Protein AF-A0A0H3J1G5-F1 (afdb_monomer_lite)

Foldseek 3Di:
DKFKFWFQAAWDADPVVRDTAQKGWTDDDVDDIAIEGNVQEPDDRVQRHGGFMWMFDWDADPVPRDIHTHNIYGLLPDDPLVLLLVQLPDPDCNRPLSRLLVCLVVDDPVSCLVRVVVLVPDDPVSVCVSLVSHDLVSCPDPSNVVSDDLVVNLVSLVPDDLVVNQVCVVVDDPLSLLLNLLVCLLVVHDLVSVVPHPDDQLQSVLSSLLSVLLVVVVCLQVSLVSSLVSLVVNLVVDDPPDPVLVSLVQQADPDPPPLDADLPPDSSNHHPQVSNCSSNVHHLVVCVVVVVVSSVSNVVSVVVSVVSSVD

Radius of gyration: 28.68 Å; chains: 1; bounding box: 71×38×83 Å

Secondary structure (DSSP, 8-state):
-EEEEEEEEE--EETTTTEE-SEEEEEETTEEEEEEEGGGBSS-GGG--TT-EEEEEEEEETTTTEEEEEEEEEGGG---HHHHHHHHTSS-HHHHGGGHHHHHHH--HHHHHHHHHHHHTS-HHHHHHHHHTS-HHHHTSHHHHTTS-HHHHHHHHTTS-HHHHHHHHTTS-HHHHHHHHHHHHHTT--THHHHTS----HHHHHHHHHHHHTT-GGGHHHHHHHHHHHHHHHHHH--TT-HHHHHHHTTSPPSTT-----TTS-GGG--HHHHHHHHHSS-HHHHHHTT-HHHHHHHHHHHHHHHHHT-

Sequence (311 aa):
MREVGIIKWFGGFNPKIHKLNDFGYILRENQPDLYVNRNHLHCKAKLLTPGTAVSFEVGVNYKNNMEQAFKVKLLKSENDILLIKKCVFSNKEEYYVPLMAKFFQIGYSSDIELVFPKVMNLNKEEQKKIIDSMDLNLKMRKDIFKFLDIEEQIDMLLQLTLNDFIDKWENLSLTTKIFLIYRLCHDKYDLTILEKTREKNLFIRALIIIAWVSNNQDKKSITYKKACEYMYKYSSELSHTDSDYEELKIIFPIGKYNFKVDINKPWYQWSILEFIQYCNCTSILEDMDRGDKAVIMLITALNSFMKRLSL

Structure (mmCIF, N/CA/C/O backbone):
data_AF-A0A0H3J1G5-F1
#
_entry.id   AF-A0A0H3J1G5-F1
#
loop_
_atom_site.group_PDB
_atom_site.id
_atom_site.type_symbol
_atom_site.label_atom_id
_atom_site.label_alt_id
_atom_site.label_comp_id
_atom_site.label_asym_id
_atom_site.label_entity_id
_atom_site.label_seq_id
_atom_site.pdbx_PDB_ins_code
_atom_site.Cartn_x
_atom_site.Cartn_y
_atom_site.Cartn_z
_atom_site.occupancy
_atom_site.B_iso_or_equiv
_atom_site.auth_seq_id
_atom_site.auth_comp_id
_atom_site.auth_asym_id
_atom_site.auth_atom_id
_atom_site.pdbx_PDB_model_num
ATOM 1 N N . MET A 1 1 ? 31.243 -3.430 -21.523 1.00 88.88 1 MET A N 1
ATOM 2 C CA . MET A 1 1 ? 30.479 -3.067 -20.308 1.00 88.88 1 MET A CA 1
ATOM 3 C C . MET A 1 1 ? 29.041 -2.799 -20.722 1.00 88.88 1 MET A C 1
ATOM 5 O O . MET A 1 1 ? 28.844 -2.340 -21.843 1.00 88.88 1 MET A O 1
ATOM 9 N N . ARG A 1 2 ? 28.054 -3.138 -19.888 1.00 95.94 2 ARG A N 1
ATOM 10 C CA . ARG A 1 2 ? 26.647 -2.844 -20.182 1.00 95.94 2 ARG A CA 1
ATOM 11 C C . ARG A 1 2 ? 26.318 -1.428 -19.703 1.00 95.94 2 ARG A C 1
ATOM 13 O O . ARG A 1 2 ? 26.711 -1.037 -18.607 1.00 95.94 2 ARG A O 1
ATOM 20 N N . GLU A 1 3 ? 25.640 -0.666 -20.542 1.00 97.25 3 GLU A N 1
ATOM 21 C CA . GLU A 1 3 ? 25.248 0.722 -20.312 1.00 97.25 3 GLU A CA 1
ATOM 22 C C . GLU A 1 3 ? 23.730 0.871 -20.412 1.00 97.25 3 GLU A C 1
ATOM 24 O O . GLU A 1 3 ? 23.029 -0.036 -20.872 1.00 97.25 3 GLU A O 1
ATOM 29 N N . VAL A 1 4 ? 23.231 2.023 -19.963 1.00 97.94 4 VAL A N 1
ATOM 30 C CA . VAL A 1 4 ? 21.828 2.418 -20.092 1.00 97.94 4 VAL A CA 1
ATOM 31 C C . VAL A 1 4 ? 21.711 3.752 -20.800 1.00 97.94 4 VAL A C 1
ATOM 33 O O . VAL A 1 4 ? 22.602 4.596 -20.723 1.00 97.94 4 VAL A O 1
ATOM 36 N N . GLY A 1 5 ? 20.592 3.934 -21.482 1.00 97.94 5 GLY A N 1
ATOM 37 C CA . GLY A 1 5 ? 20.286 5.160 -22.193 1.00 97.94 5 GLY A CA 1
ATOM 38 C C . GLY A 1 5 ? 18.818 5.219 -22.568 1.00 97.94 5 GLY A C 1
ATOM 39 O O . GLY A 1 5 ? 18.049 4.290 -22.307 1.00 97.94 5 GLY A O 1
ATOM 40 N N . ILE A 1 6 ? 18.437 6.326 -23.189 1.00 98.38 6 ILE A N 1
ATOM 41 C CA . ILE A 1 6 ? 17.060 6.596 -23.596 1.00 98.38 6 ILE A CA 1
ATOM 42 C C . ILE A 1 6 ? 16.984 6.571 -25.116 1.00 98.38 6 ILE A C 1
ATOM 44 O O . ILE A 1 6 ? 17.803 7.189 -25.789 1.00 98.38 6 ILE A O 1
ATOM 48 N N . ILE A 1 7 ? 16.002 5.883 -25.690 1.00 98.44 7 ILE A N 1
ATOM 49 C CA . ILE A 1 7 ? 15.759 5.956 -27.131 1.00 98.44 7 ILE A CA 1
ATOM 50 C C . ILE A 1 7 ? 15.434 7.408 -27.500 1.00 98.44 7 ILE A C 1
ATOM 52 O O . ILE A 1 7 ? 14.422 7.950 -27.059 1.00 98.44 7 ILE A O 1
ATOM 56 N N . LYS A 1 8 ? 16.280 8.028 -28.333 1.00 98.06 8 LYS A N 1
ATOM 57 C CA . LYS A 1 8 ? 16.012 9.342 -28.934 1.00 98.06 8 LYS A CA 1
ATOM 58 C C . LYS A 1 8 ? 14.947 9.204 -30.012 1.00 98.06 8 LYS A C 1
ATOM 60 O O . LYS A 1 8 ? 13.951 9.915 -30.019 1.00 98.06 8 LYS A O 1
ATOM 65 N N . TRP A 1 9 ? 15.180 8.261 -30.920 1.00 97.62 9 TRP A N 1
ATOM 66 C CA . TRP A 1 9 ? 14.251 7.824 -31.953 1.00 97.62 9 TRP A CA 1
ATOM 67 C C . TRP A 1 9 ? 14.712 6.473 -32.510 1.00 97.62 9 TRP A C 1
ATOM 69 O O . TRP A 1 9 ? 15.904 6.159 -32.482 1.00 97.62 9 TRP A O 1
ATOM 79 N N . PHE A 1 10 ? 13.780 5.679 -33.035 1.00 97.81 10 PHE A N 1
ATOM 80 C CA . PHE A 1 10 ? 14.087 4.433 -33.733 1.00 97.81 10 PHE A CA 1
ATOM 81 C C . PHE A 1 10 ? 13.098 4.206 -34.884 1.00 97.81 10 PHE A C 1
ATOM 83 O O . PHE A 1 10 ? 11.885 4.261 -34.693 1.00 97.81 10 PHE A O 1
ATOM 90 N N . GLY A 1 11 ? 13.607 3.940 -36.087 1.00 95.88 11 GLY A N 1
ATOM 91 C CA . GLY A 1 11 ? 12.798 3.656 -37.272 1.00 95.88 11 GLY A CA 1
ATOM 92 C C . GLY A 1 11 ? 12.179 4.879 -37.968 1.00 95.88 11 GLY A C 1
ATOM 93 O O . GLY A 1 11 ? 12.862 5.815 -38.372 1.00 95.88 11 GLY A O 1
ATOM 94 N N . GLY A 1 12 ? 10.870 4.849 -38.208 1.00 93.75 12 GLY A N 1
ATOM 95 C CA . GLY A 1 12 ? 10.193 5.869 -39.016 1.00 93.75 12 GLY A CA 1
ATOM 96 C C . GLY A 1 12 ? 10.371 5.677 -40.526 1.00 93.75 12 GLY A C 1
ATOM 97 O O . GLY A 1 12 ? 11.303 5.022 -40.999 1.00 93.75 12 GLY A O 1
ATOM 98 N N . PHE A 1 13 ? 9.418 6.206 -41.293 1.00 94.94 13 PHE A N 1
ATOM 99 C CA . PHE A 1 13 ? 9.415 6.097 -42.748 1.00 94.94 13 PHE A CA 1
ATOM 100 C C . PHE A 1 13 ? 10.359 7.123 -43.364 1.00 94.94 13 PHE A C 1
ATOM 102 O O . PHE A 1 13 ? 10.259 8.317 -43.093 1.00 94.94 13 PHE A O 1
ATOM 109 N N . ASN A 1 14 ? 11.268 6.650 -44.209 1.00 93.38 14 ASN A N 1
ATOM 110 C CA . ASN A 1 14 ? 12.165 7.498 -44.966 1.00 93.38 14 ASN A CA 1
ATOM 111 C C . ASN A 1 14 ? 11.591 7.711 -46.375 1.00 93.38 14 ASN A C 1
ATOM 113 O O . ASN A 1 14 ? 11.673 6.800 -47.208 1.00 93.38 14 ASN A O 1
ATOM 117 N N . PRO A 1 15 ? 11.038 8.903 -46.675 1.00 93.75 15 PRO A N 1
ATOM 118 C CA . PRO A 1 15 ? 10.381 9.156 -47.954 1.00 93.75 15 PRO A CA 1
ATOM 119 C C . PRO A 1 15 ? 11.352 9.093 -49.135 1.00 93.75 15 PRO A C 1
ATOM 121 O O . PRO A 1 15 ? 10.942 8.711 -50.229 1.00 93.75 15 PRO A O 1
ATOM 124 N N . LYS A 1 16 ? 12.644 9.389 -48.912 1.00 94.69 16 LYS A N 1
ATOM 125 C CA . LYS A 1 16 ? 13.668 9.407 -49.968 1.00 94.69 16 LYS A CA 1
ATOM 126 C C . LYS A 1 16 ? 13.938 8.020 -50.546 1.00 94.69 16 LYS A C 1
ATOM 128 O O . LYS A 1 16 ? 14.193 7.899 -51.736 1.00 94.69 16 LYS A O 1
ATOM 133 N N . ILE A 1 17 ? 13.891 6.986 -49.705 1.00 93.75 17 ILE A N 1
ATOM 134 C CA . ILE A 1 17 ? 14.157 5.591 -50.103 1.00 93.75 17 ILE A CA 1
ATOM 135 C C . ILE A 1 17 ? 12.904 4.710 -50.070 1.00 93.75 17 ILE A C 1
ATOM 137 O O . ILE A 1 17 ? 13.004 3.510 -50.315 1.00 93.75 17 ILE A O 1
ATOM 141 N N . HIS A 1 18 ? 11.744 5.288 -49.738 1.00 94.69 18 HIS A N 1
ATOM 142 C CA . HIS A 1 18 ? 10.456 4.598 -49.635 1.00 94.69 18 HIS A CA 1
ATOM 143 C C . HIS A 1 18 ? 10.484 3.347 -48.730 1.00 94.69 18 HIS A C 1
ATOM 145 O O . HIS A 1 18 ? 9.845 2.332 -49.006 1.00 94.69 18 HIS A O 1
ATOM 151 N N . LYS A 1 19 ? 11.242 3.404 -47.626 1.00 95.81 19 LYS A N 1
ATOM 152 C CA . LYS A 1 19 ? 11.408 2.295 -46.669 1.00 95.81 19 LYS A CA 1
ATOM 153 C C . LYS A 1 19 ? 11.393 2.798 -45.231 1.00 95.81 19 LYS A C 1
ATOM 155 O O . LYS A 1 19 ? 11.736 3.946 -44.959 1.00 95.81 19 LYS A O 1
ATOM 160 N N . LEU A 1 20 ? 11.014 1.924 -44.301 1.00 95.00 20 LEU A N 1
ATOM 161 C CA . LEU A 1 20 ? 11.220 2.170 -42.874 1.00 95.00 20 LEU A CA 1
ATOM 162 C C . LEU A 1 20 ? 12.714 2.089 -42.563 1.00 95.00 20 LEU A C 1
ATOM 164 O O . LEU A 1 20 ? 13.371 1.136 -42.986 1.00 95.00 20 LEU A O 1
ATOM 168 N N . ASN A 1 21 ? 13.233 3.053 -41.804 1.00 95.94 21 ASN A N 1
ATOM 169 C CA . ASN A 1 21 ? 14.588 2.946 -41.283 1.00 95.94 21 ASN A CA 1
ATOM 170 C C . ASN A 1 21 ? 14.674 1.728 -40.353 1.00 95.94 21 ASN A C 1
ATOM 172 O O . ASN A 1 21 ? 13.769 1.437 -39.568 1.00 95.94 21 ASN A O 1
ATOM 176 N N . ASP A 1 22 ? 15.786 1.017 -40.433 1.00 97.31 22 ASP A N 1
ATOM 177 C CA . ASP A 1 22 ? 16.132 -0.115 -39.581 1.00 97.31 22 ASP A CA 1
ATOM 178 C C . ASP A 1 22 ? 17.150 0.287 -38.505 1.00 97.31 22 ASP A C 1
ATOM 180 O O . ASP A 1 22 ? 17.855 -0.556 -37.960 1.00 97.31 22 ASP A O 1
ATOM 184 N N . PHE A 1 23 ? 17.237 1.575 -38.191 1.00 97.75 23 PHE A N 1
ATOM 185 C CA . PHE A 1 23 ? 18.175 2.109 -37.218 1.00 97.75 23 PHE A CA 1
ATOM 186 C C . PHE A 1 23 ? 17.544 3.209 -36.368 1.00 97.75 23 PHE A C 1
ATOM 188 O O . PHE A 1 23 ? 16.419 3.649 -36.614 1.00 97.75 23 PHE A O 1
ATOM 195 N N . GLY A 1 24 ? 18.280 3.637 -35.351 1.00 98.06 24 GLY A N 1
ATOM 196 C CA . GLY A 1 24 ? 17.919 4.727 -34.461 1.00 98.06 24 GLY A CA 1
ATOM 197 C C . GLY A 1 24 ? 19.121 5.222 -33.669 1.00 98.06 24 GLY A C 1
ATOM 198 O O . GLY A 1 24 ? 20.262 4.849 -33.951 1.00 98.06 24 GLY A O 1
ATOM 199 N N . TYR A 1 25 ? 18.844 6.042 -32.660 1.00 98.50 25 TYR A N 1
ATOM 200 C CA . TYR A 1 25 ? 19.858 6.608 -31.774 1.00 98.50 25 TYR A CA 1
ATOM 201 C C . TYR A 1 25 ? 19.424 6.538 -30.313 1.00 98.50 25 TYR A C 1
ATOM 203 O O . TYR A 1 25 ? 18.250 6.736 -29.983 1.00 98.50 25 TYR A O 1
ATOM 211 N N . ILE A 1 26 ? 20.394 6.280 -29.442 1.00 98.75 26 ILE A N 1
ATOM 212 C CA . ILE A 1 26 ? 20.230 6.205 -27.993 1.00 98.75 26 ILE A CA 1
ATOM 213 C C . ILE A 1 26 ? 20.945 7.403 -27.364 1.00 98.75 26 ILE A C 1
ATOM 215 O O . ILE A 1 26 ? 22.144 7.581 -27.569 1.00 98.75 26 ILE A O 1
ATOM 219 N N . LEU A 1 27 ? 20.219 8.209 -26.590 1.00 98.25 27 LEU A N 1
ATOM 220 C CA . LEU A 1 27 ? 20.781 9.255 -25.741 1.00 98.25 27 LEU A CA 1
ATOM 221 C C . LEU A 1 27 ? 21.609 8.602 -24.632 1.00 98.25 27 LEU A C 1
ATOM 223 O O . LEU A 1 27 ? 21.081 7.797 -23.855 1.00 98.25 27 LEU A O 1
ATOM 227 N N . ARG A 1 28 ? 22.889 8.970 -24.557 1.00 96.75 28 ARG A N 1
ATOM 228 C CA . ARG A 1 28 ? 23.800 8.583 -23.477 1.00 96.75 28 ARG A CA 1
ATOM 229 C C . ARG A 1 28 ? 24.016 9.755 -22.529 1.00 96.75 28 ARG A C 1
ATOM 231 O O . ARG A 1 28 ? 23.943 10.919 -22.909 1.00 96.75 28 ARG A O 1
ATOM 238 N N . GLU A 1 29 ? 24.282 9.442 -21.271 1.00 93.00 29 GLU A N 1
ATOM 239 C CA . GLU A 1 29 ? 24.578 10.459 -20.269 1.00 93.00 29 GLU A CA 1
ATOM 240 C C . GLU A 1 29 ? 26.008 10.975 -20.429 1.00 93.00 29 GLU A C 1
ATOM 242 O O . GLU A 1 29 ? 26.954 10.192 -20.383 1.00 93.00 29 GLU A O 1
ATOM 247 N N . ASN A 1 30 ? 26.156 12.293 -20.603 1.00 94.44 30 ASN A N 1
ATOM 248 C CA . ASN A 1 30 ? 27.445 12.976 -20.769 1.00 94.44 30 ASN A CA 1
ATOM 249 C C . ASN A 1 30 ? 28.303 12.427 -21.925 1.00 94.44 30 ASN A C 1
ATOM 251 O O . ASN A 1 30 ? 29.526 12.552 -21.912 1.00 94.44 30 ASN A O 1
ATOM 255 N N . GLN A 1 31 ? 27.669 11.806 -22.922 1.00 96.38 31 GLN A N 1
ATOM 256 C CA . GLN A 1 31 ? 28.324 11.224 -24.090 1.00 96.38 31 GLN A CA 1
ATOM 257 C C . GLN A 1 31 ? 27.486 11.479 -25.351 1.00 96.38 31 GLN A C 1
ATOM 259 O O . GLN A 1 31 ? 26.276 11.690 -25.244 1.00 96.38 31 GLN A O 1
ATOM 264 N N . PRO A 1 32 ? 28.092 11.430 -26.550 1.00 97.31 32 PRO A N 1
ATOM 265 C CA . PRO A 1 32 ? 27.352 11.539 -27.802 1.00 97.31 32 PRO A CA 1
ATOM 266 C C . PRO A 1 32 ? 26.308 10.430 -27.963 1.00 97.31 32 PRO A C 1
ATOM 268 O O . PRO A 1 32 ? 26.504 9.304 -27.487 1.00 97.31 32 PRO A O 1
ATOM 271 N N . ASP A 1 33 ? 25.242 10.738 -28.702 1.00 98.19 33 ASP A N 1
ATOM 272 C CA . ASP A 1 33 ? 24.222 9.769 -29.102 1.00 98.19 33 ASP A CA 1
ATOM 273 C C . ASP A 1 33 ? 24.859 8.528 -29.736 1.00 98.19 33 ASP A C 1
ATOM 275 O O . ASP A 1 33 ? 25.746 8.625 -30.587 1.00 98.19 33 ASP A O 1
ATOM 279 N N . LEU A 1 34 ? 24.372 7.352 -29.352 1.00 98.44 34 LEU A N 1
ATOM 280 C CA . LEU A 1 34 ? 24.891 6.084 -29.842 1.00 98.44 34 LEU A CA 1
ATOM 281 C C . LEU A 1 34 ? 23.979 5.509 -30.922 1.00 98.44 34 LEU A C 1
ATOM 283 O O . LEU A 1 34 ? 22.779 5.328 -30.707 1.00 98.44 34 LEU A O 1
ATOM 287 N N . TYR A 1 35 ? 24.555 5.195 -32.080 1.00 98.31 35 TYR A N 1
ATOM 288 C CA . TYR A 1 35 ? 23.840 4.548 -33.177 1.00 98.31 35 TYR A CA 1
ATOM 289 C C . TYR A 1 35 ? 23.398 3.131 -32.787 1.00 98.31 35 TYR A C 1
ATOM 291 O O . TYR A 1 35 ? 24.157 2.378 -32.177 1.00 98.31 35 TYR A O 1
ATOM 299 N N . VAL A 1 36 ? 22.185 2.737 -33.176 1.00 98.50 36 VAL A N 1
ATOM 300 C CA . VAL A 1 36 ? 21.663 1.377 -32.982 1.00 98.50 36 VAL A CA 1
ATOM 301 C C . VAL A 1 36 ? 21.023 0.861 -34.265 1.00 98.50 36 VAL A C 1
ATOM 303 O O . VAL A 1 36 ? 20.187 1.531 -34.863 1.00 98.50 36 VAL A O 1
ATOM 306 N N . ASN A 1 37 ? 21.369 -0.364 -34.664 1.00 98.12 37 ASN A N 1
ATOM 307 C CA . ASN A 1 37 ? 20.736 -1.059 -35.786 1.00 98.12 37 ASN A CA 1
ATOM 308 C C . ASN A 1 37 ? 19.728 -2.115 -35.298 1.00 98.12 37 ASN A C 1
ATOM 310 O O . ASN A 1 37 ? 19.902 -2.734 -34.246 1.00 98.12 37 ASN A O 1
ATOM 314 N N . ARG A 1 38 ? 18.688 -2.369 -36.097 1.00 97.94 38 ARG A N 1
ATOM 315 C CA . ARG A 1 38 ? 17.620 -3.344 -35.841 1.00 97.94 38 ARG A CA 1
ATOM 316 C C . ARG A 1 38 ? 18.140 -4.751 -35.566 1.00 97.94 38 ARG A C 1
ATOM 318 O O . ARG A 1 38 ? 17.569 -5.440 -34.725 1.00 97.94 38 ARG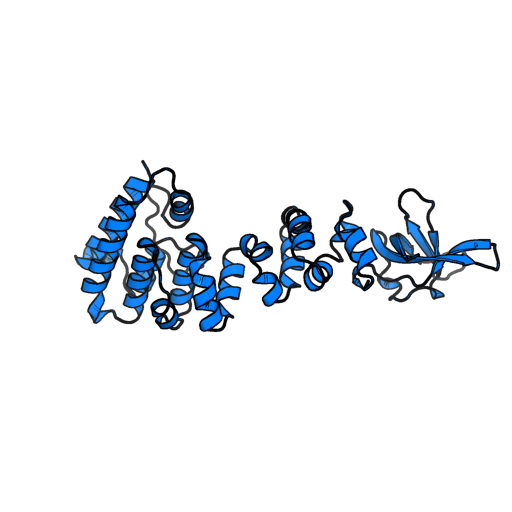 A O 1
ATOM 325 N N . ASN A 1 39 ? 19.227 -5.158 -36.217 1.00 97.75 39 ASN A N 1
ATOM 326 C CA . ASN A 1 39 ? 19.833 -6.480 -36.040 1.00 97.75 39 ASN A CA 1
ATOM 327 C C . ASN A 1 39 ? 20.469 -6.678 -34.654 1.00 97.75 39 ASN A C 1
ATOM 329 O O . ASN A 1 39 ? 20.797 -7.800 -34.282 1.00 97.75 39 ASN A O 1
ATOM 333 N N . HIS A 1 40 ? 20.636 -5.606 -33.878 1.00 98.19 40 HIS A N 1
ATOM 334 C CA . HIS A 1 40 ? 21.171 -5.658 -32.520 1.00 98.19 40 HIS A CA 1
ATOM 335 C C . HIS A 1 40 ? 20.089 -5.577 -31.436 1.00 98.19 40 HIS A C 1
ATOM 337 O O . HIS A 1 40 ? 20.416 -5.554 -30.248 1.00 98.19 40 HIS A O 1
ATOM 343 N N . LEU A 1 41 ? 18.807 -5.554 -31.818 1.00 98.31 41 LEU A N 1
ATOM 344 C CA . LEU A 1 41 ? 17.696 -5.518 -30.874 1.00 98.31 41 LEU A CA 1
ATOM 345 C C . LEU A 1 41 ? 17.358 -6.914 -30.350 1.00 98.31 41 LEU A C 1
ATOM 347 O O . LEU A 1 41 ? 17.050 -7.830 -31.103 1.00 98.31 41 LEU A O 1
ATOM 351 N N . HIS A 1 42 ? 17.318 -7.042 -29.030 1.00 98.00 42 HIS A N 1
ATOM 352 C CA . HIS A 1 42 ? 16.809 -8.205 -28.300 1.00 98.00 42 HIS A CA 1
ATOM 353 C C . HIS A 1 42 ? 15.404 -7.915 -27.738 1.00 98.00 42 HIS A C 1
ATOM 355 O O . HIS A 1 42 ? 15.006 -8.417 -26.688 1.00 98.00 42 HIS A O 1
ATOM 361 N N . CYS A 1 43 ? 14.652 -7.051 -28.417 1.00 97.31 43 CYS A N 1
ATOM 362 C CA . CYS A 1 43 ? 13.280 -6.685 -28.091 1.00 97.31 43 CYS A CA 1
ATOM 363 C C . CYS A 1 43 ? 12.514 -6.306 -29.369 1.00 97.31 43 CYS A C 1
ATOM 365 O O . CYS A 1 43 ? 13.091 -6.160 -30.448 1.00 97.31 43 CYS A O 1
ATOM 367 N N . LYS A 1 44 ? 11.188 -6.160 -29.271 1.00 97.44 44 LYS A N 1
ATOM 368 C CA . LYS A 1 44 ? 10.362 -5.769 -30.421 1.00 97.44 44 LYS A CA 1
ATOM 369 C C . LYS A 1 44 ? 10.603 -4.291 -30.747 1.00 97.44 44 LYS A C 1
ATOM 371 O O . LYS A 1 44 ? 10.292 -3.442 -29.921 1.00 97.44 44 LYS A O 1
ATOM 376 N N . ALA A 1 45 ? 11.045 -3.988 -31.970 1.00 97.06 45 ALA A N 1
ATOM 377 C CA . ALA A 1 45 ? 11.335 -2.621 -32.430 1.00 97.06 45 ALA A CA 1
ATOM 378 C C . ALA A 1 45 ? 10.188 -1.619 -32.193 1.00 97.06 45 ALA A C 1
ATOM 380 O O . ALA A 1 45 ? 10.436 -0.473 -31.849 1.00 97.06 45 ALA A O 1
ATOM 381 N N . LYS A 1 46 ? 8.926 -2.064 -32.298 1.00 96.75 46 LYS A N 1
ATOM 382 C CA . LYS A 1 46 ? 7.738 -1.227 -32.038 1.00 96.75 46 LYS A CA 1
ATOM 383 C C . LYS A 1 46 ? 7.627 -0.692 -30.602 1.00 96.75 46 LYS A C 1
ATOM 385 O O . LYS A 1 46 ? 6.803 0.171 -30.350 1.00 96.75 46 LYS A O 1
ATOM 390 N N . LEU A 1 47 ? 8.393 -1.255 -29.667 1.00 97.31 47 LEU A N 1
ATOM 391 C CA . LEU A 1 47 ? 8.438 -0.830 -28.267 1.00 97.31 47 LEU A CA 1
ATOM 392 C C . LEU A 1 47 ? 9.537 0.212 -28.014 1.00 97.31 47 LEU A C 1
ATOM 394 O O . LEU A 1 47 ? 9.644 0.694 -26.896 1.00 97.31 47 LEU A O 1
ATOM 398 N N . LEU A 1 48 ? 10.368 0.529 -29.014 1.00 97.50 48 LEU A N 1
ATOM 399 C CA . LEU A 1 48 ? 11.445 1.515 -28.918 1.00 97.50 48 LEU A CA 1
ATOM 400 C C . LEU A 1 48 ? 10.944 2.884 -29.381 1.00 97.50 48 LEU A C 1
ATOM 402 O O . LEU A 1 48 ? 11.353 3.397 -30.421 1.00 97.50 48 LEU A O 1
ATOM 406 N N . THR A 1 49 ? 10.018 3.462 -28.623 1.00 97.00 49 THR A N 1
ATOM 407 C CA . THR A 1 49 ? 9.546 4.832 -28.855 1.00 97.00 49 THR A CA 1
ATOM 408 C C . THR A 1 49 ? 10.472 5.841 -28.170 1.00 97.00 49 THR A C 1
ATOM 410 O O . THR A 1 49 ? 11.152 5.468 -27.205 1.00 97.00 49 THR A O 1
ATOM 413 N N . PRO A 1 50 ? 10.513 7.112 -28.619 1.00 98.00 50 PRO A N 1
ATOM 414 C CA . PRO A 1 50 ? 11.237 8.168 -27.914 1.00 98.00 50 PRO A CA 1
ATOM 415 C C . PRO A 1 50 ? 10.908 8.185 -26.414 1.00 98.00 50 PRO A C 1
ATOM 417 O O . PRO A 1 50 ? 9.749 8.002 -26.043 1.00 98.00 50 PRO A O 1
ATOM 420 N N . GLY A 1 51 ? 11.923 8.343 -25.563 1.00 97.25 51 GLY A N 1
ATOM 421 C CA . GLY A 1 51 ? 11.770 8.289 -24.101 1.00 97.25 51 GLY A CA 1
ATOM 422 C C . GLY A 1 51 ? 11.882 6.885 -23.491 1.00 97.25 51 GLY A C 1
ATOM 423 O O . GLY A 1 51 ? 11.994 6.749 -22.278 1.00 97.25 51 GLY A O 1
ATOM 424 N N . THR A 1 52 ? 11.919 5.820 -24.299 1.00 97.75 52 THR A N 1
ATOM 425 C CA . THR A 1 52 ? 12.039 4.450 -23.771 1.00 97.75 52 THR A CA 1
ATOM 426 C C . THR A 1 52 ? 13.440 4.185 -23.225 1.00 97.75 52 THR A C 1
ATOM 428 O O . THR A 1 52 ? 14.418 4.277 -23.967 1.00 97.75 52 THR A O 1
ATOM 431 N N . ALA A 1 53 ? 13.546 3.768 -21.964 1.00 98.12 53 ALA A N 1
ATOM 432 C CA . ALA A 1 53 ? 14.814 3.344 -21.380 1.00 98.12 53 ALA A CA 1
ATOM 433 C C . ALA A 1 53 ? 15.241 1.944 -21.851 1.00 98.12 53 ALA A C 1
ATOM 435 O O . ALA A 1 53 ? 14.453 0.988 -21.874 1.00 98.12 53 ALA A O 1
ATOM 436 N N . VAL A 1 54 ? 16.520 1.811 -22.199 1.00 98.50 54 VAL A N 1
ATOM 437 C CA . VAL A 1 54 ? 17.127 0.579 -22.714 1.00 98.50 54 VAL A CA 1
ATOM 438 C C . VAL A 1 54 ? 18.472 0.295 -22.060 1.00 98.50 54 VAL A C 1
ATOM 440 O O . VAL A 1 54 ? 19.162 1.212 -21.621 1.00 98.50 54 VAL A O 1
ATOM 443 N N . SER A 1 55 ? 18.858 -0.982 -22.043 1.00 98.44 55 SER A N 1
ATOM 444 C CA . SER A 1 55 ? 20.218 -1.418 -21.726 1.00 98.44 55 SER A CA 1
ATOM 445 C C . SER A 1 55 ? 20.904 -2.010 -22.954 1.00 98.44 55 SER A C 1
ATOM 447 O O . SER A 1 55 ? 20.270 -2.692 -23.767 1.00 98.44 55 SER A O 1
ATOM 449 N N . PHE A 1 56 ? 22.200 -1.760 -23.111 1.00 98.44 56 PHE A N 1
ATOM 450 C CA . PHE A 1 56 ? 22.969 -2.163 -24.292 1.00 98.44 56 PHE A CA 1
ATOM 451 C C . PHE A 1 56 ? 24.455 -2.341 -23.971 1.00 98.44 56 PHE A C 1
ATOM 453 O O . PHE A 1 56 ? 24.930 -1.949 -22.912 1.00 98.44 56 PHE A O 1
ATOM 460 N N . GLU A 1 57 ? 25.198 -2.960 -24.882 1.00 98.12 57 GLU A N 1
ATOM 461 C CA . GLU A 1 57 ? 26.662 -3.012 -24.857 1.00 98.12 57 GLU A CA 1
ATOM 462 C C . GLU A 1 57 ? 27.210 -2.036 -25.904 1.00 98.12 57 GLU A C 1
ATOM 464 O O . GLU A 1 57 ? 26.702 -1.992 -27.023 1.00 98.12 57 GLU A O 1
ATOM 469 N N . VAL A 1 58 ? 28.239 -1.260 -25.562 1.00 97.94 58 VAL A N 1
ATOM 470 C CA . VAL A 1 58 ? 28.954 -0.421 -26.538 1.00 97.94 58 VAL A CA 1
ATOM 471 C C . VAL A 1 58 ? 30.023 -1.261 -27.226 1.00 97.94 58 VAL A C 1
ATOM 473 O O . VAL A 1 58 ? 30.766 -1.992 -26.569 1.00 97.94 58 VAL A O 1
ATOM 476 N N . GLY A 1 59 ? 30.110 -1.154 -28.548 1.00 97.56 59 GLY A N 1
ATOM 477 C CA . GLY A 1 59 ? 31.195 -1.741 -29.325 1.00 97.56 59 GLY A CA 1
ATOM 478 C C . GLY A 1 59 ? 31.464 -0.945 -30.596 1.00 97.56 59 GLY A C 1
ATOM 479 O O . GLY A 1 59 ? 30.755 0.011 -30.900 1.00 97.56 59 GLY A O 1
ATOM 480 N N . VAL A 1 60 ? 32.462 -1.370 -31.365 1.00 97.38 60 VAL A N 1
ATOM 481 C CA . VAL A 1 60 ? 32.860 -0.710 -32.614 1.00 97.38 60 VAL A CA 1
ATOM 482 C C . VAL A 1 60 ? 32.436 -1.561 -33.806 1.00 97.38 60 VAL A C 1
ATOM 484 O O . VAL A 1 60 ? 32.643 -2.774 -33.832 1.00 97.38 60 VAL A O 1
ATOM 487 N N . ASN A 1 61 ? 31.829 -0.936 -34.808 1.00 95.50 61 ASN A N 1
ATOM 488 C CA . ASN A 1 61 ? 31.546 -1.586 -36.077 1.00 95.50 61 ASN A CA 1
ATOM 489 C C . ASN A 1 61 ? 32.824 -1.652 -36.920 1.00 95.50 61 ASN A C 1
ATOM 491 O O . ASN A 1 61 ? 33.325 -0.634 -37.391 1.00 95.50 61 ASN A O 1
ATOM 495 N N . TYR A 1 62 ? 33.322 -2.863 -37.167 1.00 95.12 62 TYR A N 1
ATOM 496 C CA . TYR A 1 62 ? 34.567 -3.087 -37.907 1.00 95.12 62 TYR A CA 1
ATOM 497 C C . TYR A 1 62 ? 34.577 -2.529 -39.340 1.00 95.12 62 TYR A C 1
ATOM 499 O O . TYR A 1 62 ? 35.649 -2.355 -39.907 1.00 95.12 62 TYR A O 1
ATOM 507 N N . LYS A 1 63 ? 33.415 -2.246 -39.946 1.00 95.31 63 LYS A N 1
ATOM 508 C CA . LYS A 1 63 ? 33.343 -1.751 -41.333 1.00 95.31 63 LYS A CA 1
ATOM 509 C C . LYS A 1 63 ? 33.645 -0.262 -41.465 1.00 95.31 63 LYS A C 1
ATOM 511 O O . LYS A 1 63 ? 34.193 0.153 -42.476 1.00 95.31 63 LYS A O 1
ATOM 516 N N . ASN A 1 64 ? 33.232 0.541 -40.490 1.00 95.31 64 ASN A N 1
ATOM 517 C CA . ASN A 1 64 ? 33.357 2.001 -40.532 1.00 95.31 64 ASN A CA 1
ATOM 518 C C . ASN A 1 64 ? 34.081 2.573 -39.307 1.00 95.31 64 ASN A C 1
ATOM 520 O O . ASN A 1 64 ? 34.212 3.786 -39.199 1.00 95.31 64 ASN A O 1
ATOM 524 N N . ASN A 1 65 ? 34.539 1.707 -38.401 1.00 96.50 65 ASN A N 1
ATOM 525 C CA . ASN A 1 65 ? 35.214 2.056 -37.157 1.00 96.50 65 ASN A CA 1
ATOM 526 C C . ASN A 1 65 ? 34.403 3.010 -36.255 1.00 96.50 65 ASN A C 1
ATOM 528 O O . ASN A 1 65 ? 34.975 3.786 -35.494 1.00 96.50 65 ASN A O 1
ATOM 532 N N . MET A 1 66 ? 33.069 2.963 -36.345 1.00 96.75 66 MET A N 1
ATOM 533 C CA . MET A 1 66 ? 32.164 3.799 -35.547 1.00 96.75 66 MET A CA 1
ATOM 534 C C . MET A 1 66 ? 31.616 3.028 -34.345 1.00 96.75 66 MET A C 1
ATOM 536 O O . MET A 1 66 ? 31.283 1.844 -34.460 1.00 96.75 66 MET A O 1
ATOM 540 N N . GLU A 1 67 ? 31.462 3.707 -33.207 1.00 97.94 67 GLU A N 1
ATOM 541 C CA . GLU A 1 67 ? 30.759 3.155 -32.044 1.00 97.94 67 GLU A CA 1
ATOM 542 C C . GLU A 1 67 ? 29.276 2.903 -32.352 1.00 97.94 67 GLU A C 1
ATOM 544 O O . GLU A 1 67 ? 28.599 3.724 -32.976 1.00 97.94 67 GLU A O 1
ATOM 549 N N . GLN A 1 68 ? 28.748 1.777 -31.873 1.00 98.25 68 GLN A N 1
ATOM 550 C CA . GLN A 1 68 ? 27.325 1.457 -31.934 1.00 98.25 68 GLN A CA 1
ATOM 551 C C . GLN A 1 68 ? 26.869 0.603 -30.746 1.00 98.25 68 GLN A C 1
ATOM 553 O O . GLN A 1 68 ? 27.669 -0.029 -30.052 1.00 98.25 68 GLN A O 1
ATOM 558 N N . ALA A 1 69 ? 25.557 0.570 -30.534 1.00 98.44 69 ALA A N 1
ATOM 559 C CA . ALA A 1 69 ? 24.910 -0.233 -29.511 1.00 98.44 69 ALA A CA 1
ATOM 560 C C . ALA A 1 69 ? 24.664 -1.671 -29.991 1.00 98.44 69 ALA A C 1
ATOM 562 O O . ALA A 1 69 ? 24.086 -1.909 -31.056 1.00 98.44 69 ALA A O 1
ATOM 563 N N . PHE A 1 70 ? 25.027 -2.632 -29.146 1.00 98.25 70 PHE A N 1
ATOM 564 C CA . PHE A 1 70 ? 24.805 -4.061 -29.323 1.00 98.25 70 PHE A CA 1
ATOM 565 C C . PHE A 1 70 ? 23.880 -4.619 -28.234 1.00 98.25 70 PHE A C 1
ATOM 567 O O . PHE A 1 70 ? 23.798 -4.084 -27.127 1.00 98.25 70 PHE A O 1
ATOM 574 N N . LYS A 1 71 ? 23.198 -5.733 -28.538 1.00 97.88 71 LYS A N 1
ATOM 575 C CA . LYS A 1 71 ? 22.337 -6.488 -27.602 1.00 97.88 71 LYS A CA 1
ATOM 576 C C . LYS A 1 71 ? 21.353 -5.605 -26.817 1.00 97.88 71 LYS A C 1
ATOM 578 O O . LYS A 1 71 ? 21.210 -5.741 -25.593 1.00 97.88 71 LYS A O 1
ATOM 583 N N . VAL A 1 72 ? 20.687 -4.701 -27.533 1.00 98.44 72 VAL A N 1
ATOM 584 C CA . VAL A 1 72 ? 19.799 -3.682 -26.967 1.00 98.44 72 VAL A CA 1
ATOM 585 C C . VAL A 1 72 ? 18.517 -4.329 -26.455 1.00 98.44 72 VAL A C 1
ATOM 587 O O . VAL A 1 72 ? 17.793 -4.984 -27.208 1.00 98.44 72 VAL A O 1
ATOM 590 N N . LYS A 1 73 ? 18.218 -4.141 -25.171 1.00 98.12 73 LYS A N 1
ATOM 591 C CA . LYS A 1 73 ? 17.022 -4.658 -24.494 1.00 98.12 73 LYS A CA 1
ATOM 592 C C . LYS A 1 73 ? 16.245 -3.513 -23.861 1.00 98.12 73 LYS A C 1
ATOM 594 O O . LYS A 1 73 ? 16.822 -2.486 -23.520 1.00 98.12 73 LYS A O 1
ATOM 599 N N . LEU A 1 74 ? 14.945 -3.709 -23.650 1.00 98.19 74 LEU A N 1
ATOM 600 C CA . LEU A 1 74 ? 14.168 -2.800 -22.806 1.00 98.19 74 LEU A CA 1
ATOM 601 C C . LEU A 1 74 ? 14.714 -2.859 -21.382 1.00 98.19 74 LEU A C 1
ATOM 603 O O . LEU A 1 74 ? 14.931 -3.961 -20.872 1.00 98.19 74 LEU A O 1
ATOM 607 N N . LEU A 1 75 ? 14.880 -1.709 -20.729 1.00 97.62 75 LEU A N 1
ATOM 608 C CA . LEU A 1 75 ? 15.482 -1.667 -19.398 1.00 97.62 75 LEU A CA 1
ATOM 609 C C . LEU A 1 75 ? 14.702 -2.527 -18.394 1.00 97.62 75 LEU A C 1
ATOM 611 O O . LEU A 1 75 ? 15.304 -3.317 -17.682 1.00 97.62 75 LEU A O 1
ATOM 615 N N . LYS A 1 76 ? 13.362 -2.514 -18.449 1.00 95.31 76 LYS A N 1
ATOM 616 C CA . LYS A 1 76 ? 12.487 -3.379 -17.626 1.00 95.31 76 LYS A CA 1
ATOM 617 C C . LYS A 1 76 ? 12.759 -4.889 -17.728 1.00 95.31 76 LYS A C 1
ATOM 619 O O . LYS A 1 76 ? 12.287 -5.661 -16.903 1.00 95.31 76 LYS A O 1
ATOM 624 N N . SER A 1 77 ? 13.464 -5.329 -18.772 1.00 95.62 77 SER A N 1
ATOM 625 C CA . SER A 1 77 ? 13.841 -6.734 -18.987 1.00 95.62 77 SER A CA 1
ATOM 626 C C . SER A 1 77 ? 15.279 -7.056 -18.561 1.00 95.62 77 SER A C 1
ATOM 628 O O . SER A 1 77 ? 15.748 -8.168 -18.797 1.00 95.62 77 SER A O 1
ATOM 630 N N . GLU A 1 78 ? 15.987 -6.104 -17.951 1.00 96.50 78 GLU A N 1
ATOM 631 C CA . GLU A 1 78 ? 17.354 -6.290 -17.470 1.00 96.50 78 GLU A CA 1
ATOM 632 C C . GLU A 1 78 ? 17.416 -7.282 -16.304 1.00 96.50 78 GLU A C 1
ATOM 634 O O . GLU A 1 78 ? 16.529 -7.293 -15.456 1.00 96.50 78 GLU A O 1
ATOM 639 N N . ASN A 1 79 ? 18.458 -8.114 -16.267 1.00 94.56 79 ASN A N 1
ATOM 640 C CA . ASN A 1 79 ? 18.723 -9.097 -15.211 1.00 94.56 79 ASN A CA 1
ATOM 641 C C . ASN A 1 79 ? 20.083 -8.886 -14.523 1.00 94.56 79 ASN A C 1
ATOM 643 O O . ASN A 1 79 ? 20.346 -9.535 -13.516 1.00 94.56 79 ASN A O 1
ATOM 647 N N . ASP A 1 80 ? 20.955 -8.029 -15.059 1.00 94.81 80 ASP A N 1
ATOM 648 C CA . ASP A 1 80 ? 22.236 -7.710 -14.427 1.00 94.81 80 ASP A CA 1
ATOM 649 C C . ASP A 1 80 ? 22.009 -6.946 -13.111 1.00 94.81 80 ASP A C 1
ATOM 651 O O . ASP A 1 80 ? 21.623 -5.777 -13.114 1.00 94.81 80 ASP A O 1
ATOM 655 N N . ILE A 1 81 ? 22.258 -7.620 -11.984 1.00 92.81 81 ILE A N 1
ATOM 656 C CA . ILE A 1 81 ? 22.033 -7.103 -10.626 1.00 92.81 81 ILE A CA 1
ATOM 657 C C . ILE A 1 81 ? 22.800 -5.795 -10.390 1.00 92.81 81 ILE A C 1
ATOM 659 O O . ILE A 1 81 ? 22.261 -4.865 -9.787 1.00 92.81 81 ILE A O 1
ATOM 663 N N . LEU A 1 82 ? 24.039 -5.690 -10.883 1.00 94.25 82 LEU A N 1
ATOM 664 C CA . LEU A 1 82 ? 24.863 -4.495 -10.691 1.00 94.25 82 LEU A CA 1
ATOM 665 C C . LEU A 1 82 ? 24.305 -3.316 -11.488 1.00 94.25 82 LEU A C 1
ATOM 667 O O . LEU A 1 82 ? 24.258 -2.194 -10.978 1.00 94.25 82 LEU A O 1
ATOM 671 N N . LEU A 1 83 ? 23.841 -3.571 -12.714 1.00 95.31 83 LEU A N 1
ATOM 672 C CA . LEU A 1 83 ? 23.206 -2.544 -13.535 1.00 95.31 83 LEU A CA 1
ATOM 673 C C . LEU A 1 83 ? 21.866 -2.105 -12.940 1.00 95.31 83 LEU A C 1
ATOM 675 O O . LEU A 1 83 ? 21.613 -0.906 -12.858 1.00 95.31 83 LEU A O 1
ATOM 679 N N . ILE A 1 84 ? 21.048 -3.052 -12.466 1.00 95.56 84 ILE A N 1
ATOM 680 C CA . ILE A 1 84 ? 19.776 -2.759 -11.794 1.00 95.56 84 ILE A CA 1
ATOM 681 C C . ILE A 1 84 ? 20.021 -1.864 -10.583 1.00 95.56 84 ILE A C 1
ATOM 683 O O . ILE A 1 84 ? 19.400 -0.808 -10.474 1.00 95.56 84 ILE A O 1
ATOM 687 N N . LYS A 1 85 ? 20.969 -2.242 -9.715 1.00 94.81 85 LYS A N 1
ATOM 688 C CA . LYS A 1 85 ? 21.349 -1.437 -8.553 1.00 94.81 85 LYS A CA 1
ATOM 689 C C . LYS A 1 85 ? 21.771 -0.034 -8.993 1.00 94.81 85 LYS A C 1
ATOM 691 O O . LYS A 1 85 ? 21.194 0.948 -8.539 1.00 94.81 85 LYS A O 1
ATOM 696 N N . LYS A 1 86 ? 22.698 0.084 -9.949 1.00 95.31 86 LYS A N 1
ATOM 697 C CA . LYS A 1 86 ? 23.138 1.385 -10.480 1.00 95.31 86 LYS A CA 1
ATOM 698 C C . LYS A 1 86 ? 21.968 2.249 -10.973 1.00 95.31 86 LYS A C 1
ATOM 700 O O . LYS A 1 86 ? 21.932 3.442 -10.682 1.00 95.31 86 LYS A O 1
ATOM 705 N N . CYS A 1 87 ? 21.020 1.667 -11.704 1.00 95.88 87 CYS A N 1
ATOM 706 C CA . CYS A 1 87 ? 19.858 2.381 -12.227 1.00 95.88 87 CYS A CA 1
ATOM 707 C C . CYS A 1 87 ? 18.903 2.831 -11.125 1.00 95.88 87 CYS A C 1
ATOM 709 O O . CYS A 1 87 ? 18.478 3.980 -11.140 1.00 95.88 87 CYS A O 1
ATOM 711 N N . VAL A 1 88 ? 18.608 1.972 -10.151 1.00 94.75 88 VAL A N 1
ATOM 712 C CA . VAL A 1 88 ? 17.691 2.294 -9.051 1.00 94.75 88 VAL A CA 1
ATOM 713 C C . VAL A 1 88 ? 18.235 3.403 -8.141 1.00 94.75 88 VAL A C 1
ATOM 715 O O . VAL A 1 88 ? 17.498 4.270 -7.661 1.00 94.75 88 VAL A O 1
ATOM 718 N N . PHE A 1 89 ? 19.555 3.455 -7.969 1.00 94.31 89 PHE A N 1
ATOM 719 C CA . PHE A 1 89 ? 20.211 4.544 -7.249 1.00 94.31 89 PHE A CA 1
ATOM 720 C C . PHE A 1 89 ? 20.344 5.841 -8.069 1.00 94.31 89 PHE A C 1
ATOM 722 O O . PHE A 1 89 ? 20.636 6.881 -7.482 1.00 94.31 89 PHE A O 1
ATOM 729 N N . SER A 1 90 ? 20.038 5.837 -9.371 1.00 94.31 90 SER A N 1
ATOM 730 C CA . SER A 1 90 ? 19.995 7.051 -10.199 1.00 94.31 90 SER A CA 1
ATOM 731 C C . SER A 1 90 ? 18.895 8.026 -9.754 1.00 94.31 90 SER A C 1
ATOM 733 O O . SER A 1 90 ? 17.908 7.638 -9.129 1.00 94.31 90 SER A O 1
ATOM 735 N N . ASN A 1 91 ? 19.050 9.301 -10.112 1.00 92.00 91 ASN A N 1
ATOM 736 C CA . ASN A 1 91 ? 18.020 10.331 -9.936 1.00 92.00 91 ASN A CA 1
ATOM 737 C C . ASN A 1 91 ? 17.073 10.435 -11.144 1.00 92.00 91 ASN A C 1
ATOM 739 O O . ASN A 1 91 ? 16.152 11.243 -11.120 1.00 92.00 91 ASN A O 1
ATOM 743 N N . LYS A 1 92 ? 17.299 9.643 -12.200 1.00 92.31 92 LYS A N 1
ATOM 744 C CA . LYS A 1 92 ? 16.468 9.631 -13.410 1.00 92.31 92 LYS A CA 1
ATOM 745 C C . LYS A 1 92 ? 15.355 8.605 -13.288 1.00 92.31 92 LYS A C 1
ATOM 747 O O . LYS A 1 92 ? 15.621 7.405 -13.200 1.00 92.31 92 LYS A O 1
ATOM 752 N N . GLU A 1 93 ? 14.125 9.090 -13.301 1.00 91.69 93 GLU A N 1
ATOM 753 C CA . GLU A 1 93 ? 12.913 8.285 -13.164 1.00 91.69 93 GLU A CA 1
ATOM 754 C C . GLU A 1 93 ? 12.812 7.196 -14.231 1.00 91.69 93 GLU A C 1
ATOM 756 O O . GLU A 1 93 ? 12.534 6.034 -13.922 1.00 91.69 93 GLU A O 1
ATOM 761 N N . GLU A 1 94 ? 13.187 7.529 -15.465 1.00 93.69 94 GLU A N 1
ATOM 762 C CA . GLU A 1 94 ? 13.185 6.617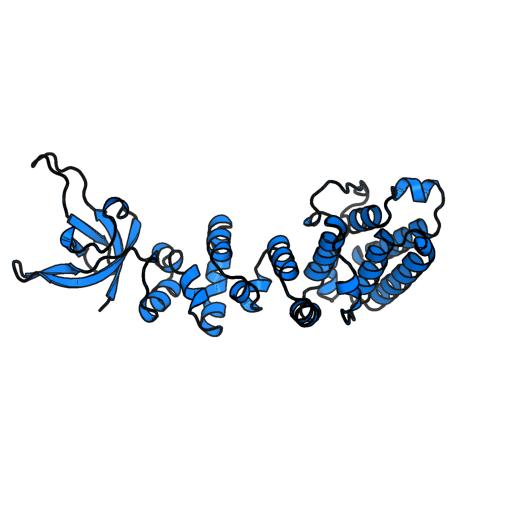 -16.604 1.00 93.69 94 GLU A CA 1
ATOM 763 C C . GLU A 1 94 ? 14.096 5.403 -16.381 1.00 93.69 94 GLU A C 1
ATOM 765 O O . GLU A 1 94 ? 13.912 4.361 -17.013 1.00 93.69 94 GLU A O 1
ATOM 770 N N . TYR A 1 95 ? 15.088 5.519 -15.492 1.00 94.75 95 TYR A N 1
ATOM 771 C CA . TYR A 1 95 ? 16.011 4.435 -15.173 1.00 94.75 95 TYR A CA 1
ATOM 772 C C . TYR A 1 95 ? 15.519 3.567 -14.021 1.00 94.75 95 TYR A C 1
ATOM 774 O O . TYR A 1 95 ? 15.620 2.343 -14.111 1.00 94.75 95 TYR A O 1
ATOM 782 N N . TYR A 1 96 ? 15.011 4.160 -12.941 1.00 93.50 96 TYR A N 1
ATOM 783 C CA . TYR A 1 96 ? 14.683 3.383 -11.747 1.00 93.50 96 TYR A CA 1
ATOM 784 C C . TYR A 1 96 ? 13.260 2.818 -11.757 1.00 93.50 96 TYR A C 1
ATOM 786 O O . TYR A 1 96 ? 13.073 1.678 -11.331 1.00 93.50 96 TYR A O 1
ATOM 794 N N . VAL A 1 97 ? 12.263 3.548 -12.273 1.00 91.44 97 VAL A N 1
ATOM 795 C CA . VAL A 1 97 ? 10.854 3.107 -12.233 1.00 91.44 97 VAL A CA 1
ATOM 796 C C . VAL A 1 97 ? 10.654 1.756 -12.927 1.00 91.44 97 VAL A C 1
ATOM 798 O O . VAL A 1 97 ? 10.064 0.863 -12.314 1.00 91.44 97 VAL A O 1
ATOM 801 N N . PRO A 1 98 ? 11.204 1.507 -14.136 1.00 93.00 98 PRO A N 1
ATOM 802 C CA . PRO A 1 98 ? 11.014 0.227 -14.822 1.00 93.00 98 PRO A CA 1
ATOM 803 C C . PRO A 1 98 ? 11.673 -0.971 -14.124 1.00 93.00 98 PRO A C 1
ATOM 805 O O . PRO A 1 98 ? 11.445 -2.111 -14.529 1.00 93.00 98 PRO A O 1
ATOM 808 N N . LEU A 1 99 ? 12.530 -0.718 -13.133 1.00 94.75 99 LEU A N 1
ATOM 809 C CA . LEU A 1 99 ? 13.345 -1.717 -12.451 1.00 94.75 99 LEU A CA 1
ATOM 810 C C . LEU A 1 99 ? 12.976 -1.908 -10.981 1.00 94.75 99 LEU A C 1
ATOM 812 O O . LEU A 1 99 ? 13.419 -2.887 -10.387 1.00 94.75 99 LEU A O 1
ATOM 816 N N . MET A 1 100 ? 12.173 -1.017 -10.399 1.00 91.88 100 MET A N 1
ATOM 817 C CA . MET A 1 100 ? 11.953 -0.961 -8.955 1.00 91.88 100 MET A CA 1
ATOM 818 C C . MET A 1 100 ? 11.363 -2.258 -8.390 1.00 91.88 100 MET A C 1
ATOM 820 O O . MET A 1 100 ? 11.901 -2.834 -7.449 1.00 91.88 100 MET A O 1
ATOM 824 N N . ALA A 1 101 ? 10.314 -2.763 -9.040 1.00 87.00 101 ALA A N 1
ATOM 825 C CA . ALA A 1 101 ? 9.685 -4.049 -8.749 1.00 87.00 101 ALA A CA 1
ATOM 826 C C . ALA A 1 101 ? 10.709 -5.183 -8.615 1.00 87.00 101 ALA A C 1
ATOM 828 O O . ALA A 1 101 ? 10.779 -5.909 -7.626 1.00 87.00 101 ALA A O 1
ATOM 829 N N . LYS A 1 102 ? 11.555 -5.288 -9.639 1.00 90.12 102 LYS A N 1
ATOM 830 C CA . LYS A 1 102 ? 12.570 -6.321 -9.753 1.00 90.12 102 LYS A CA 1
ATOM 831 C C . LYS A 1 102 ? 13.674 -6.144 -8.727 1.00 90.12 102 LYS A C 1
ATOM 833 O O . LYS A 1 102 ? 14.152 -7.121 -8.165 1.00 90.12 102 LYS A O 1
ATOM 838 N N . PHE A 1 103 ? 14.078 -4.903 -8.490 1.00 92.69 103 PHE A N 1
ATOM 839 C CA . PHE A 1 103 ? 15.058 -4.576 -7.473 1.00 92.69 103 PHE A CA 1
ATOM 840 C C . PHE A 1 103 ? 14.583 -4.999 -6.088 1.00 92.69 103 PHE A C 1
ATOM 842 O O . PHE A 1 103 ? 15.361 -5.601 -5.361 1.00 92.69 103 PHE A O 1
ATOM 849 N N . PHE A 1 104 ? 13.315 -4.781 -5.739 1.00 88.94 104 PHE A N 1
ATOM 850 C CA . PHE A 1 104 ? 12.796 -5.225 -4.448 1.00 88.94 104 PHE A CA 1
ATOM 851 C C . PHE A 1 104 ? 12.770 -6.750 -4.294 1.00 88.94 104 PHE A C 1
ATOM 853 O O . PHE A 1 104 ? 13.000 -7.248 -3.196 1.00 88.94 104 PHE A O 1
ATOM 860 N N . GLN A 1 105 ? 12.579 -7.497 -5.383 1.00 86.19 105 GLN A N 1
ATOM 861 C CA . GLN A 1 105 ? 12.637 -8.964 -5.361 1.00 86.19 105 GLN A CA 1
ATOM 862 C C . GLN A 1 105 ? 14.052 -9.511 -5.108 1.00 86.19 105 GLN A C 1
ATOM 864 O O . GLN A 1 105 ? 14.196 -10.577 -4.516 1.00 86.19 105 GLN A O 1
ATOM 869 N N . ILE A 1 106 ? 15.098 -8.813 -5.568 1.00 87.69 106 ILE A N 1
ATOM 870 C CA . ILE A 1 106 ? 16.491 -9.307 -5.526 1.00 87.69 106 ILE A CA 1
ATOM 871 C C . ILE A 1 106 ? 17.395 -8.548 -4.545 1.00 87.69 106 ILE A C 1
ATOM 873 O O . ILE A 1 106 ? 18.529 -8.959 -4.306 1.00 87.69 106 ILE A O 1
ATOM 877 N N . GLY A 1 107 ? 16.941 -7.401 -4.046 1.00 82.75 107 GLY A N 1
ATOM 878 C CA . GLY A 1 107 ? 17.732 -6.460 -3.263 1.00 82.75 107 GLY A CA 1
ATOM 879 C C . GLY A 1 107 ? 17.852 -6.858 -1.795 1.00 82.75 107 GLY A C 1
ATOM 880 O O . GLY A 1 107 ? 16.931 -7.414 -1.195 1.00 82.75 107 GLY A O 1
ATOM 881 N N . TYR A 1 108 ? 18.991 -6.519 -1.193 1.00 83.50 108 TYR A N 1
ATOM 882 C CA . TYR A 1 108 ? 19.198 -6.656 0.248 1.00 83.50 108 TYR A CA 1
ATOM 883 C C . TYR A 1 108 ? 18.349 -5.646 1.025 1.00 83.50 108 TYR A C 1
ATOM 885 O O . TYR A 1 108 ? 18.055 -4.562 0.525 1.00 83.50 108 TYR A O 1
ATOM 893 N N . SER A 1 109 ? 17.999 -5.955 2.278 1.00 79.25 109 SER A N 1
ATOM 894 C CA . SER A 1 109 ? 17.136 -5.072 3.073 1.00 79.25 109 SER A CA 1
ATOM 895 C C . SER A 1 109 ? 17.685 -3.661 3.262 1.00 79.25 109 SER A C 1
ATOM 897 O O . SER A 1 109 ? 16.939 -2.703 3.104 1.00 79.25 109 SER A O 1
ATOM 899 N N . SER A 1 110 ? 18.994 -3.519 3.478 1.00 83.69 110 SER A N 1
ATOM 900 C CA . SER A 1 110 ? 19.649 -2.210 3.586 1.00 83.69 110 SER A CA 1
ATOM 901 C C . SER A 1 110 ? 19.523 -1.370 2.312 1.00 83.69 110 SER A C 1
ATOM 903 O O . SER A 1 110 ? 19.313 -0.164 2.378 1.00 83.69 110 SER A O 1
ATOM 905 N N . ASP A 1 111 ? 19.626 -1.999 1.140 1.00 87.00 111 ASP A N 1
ATOM 906 C CA . ASP A 1 111 ? 19.475 -1.312 -0.141 1.00 87.00 111 ASP A CA 1
ATOM 907 C C . ASP A 1 111 ? 18.016 -0.873 -0.362 1.00 87.00 111 ASP A C 1
ATOM 909 O O . ASP A 1 111 ? 17.758 0.197 -0.911 1.00 87.00 111 ASP A O 1
ATOM 913 N N . ILE A 1 112 ? 17.059 -1.685 0.090 1.00 85.75 112 ILE A N 1
ATOM 914 C CA . ILE A 1 112 ? 15.625 -1.407 -0.022 1.00 85.75 112 ILE A CA 1
ATOM 915 C C . ILE A 1 112 ? 15.240 -0.229 0.861 1.00 85.75 112 ILE A C 1
ATOM 917 O O . ILE A 1 112 ? 14.601 0.690 0.363 1.00 85.75 112 ILE A O 1
ATOM 921 N N . GLU A 1 113 ? 15.696 -0.189 2.111 1.00 82.56 113 GLU A N 1
ATOM 922 C CA . GLU A 1 113 ? 15.450 0.937 3.020 1.00 82.56 113 GLU A CA 1
ATOM 923 C C . GLU A 1 113 ? 15.950 2.278 2.458 1.00 82.56 113 GLU A C 1
ATOM 925 O O . GLU A 1 113 ? 15.301 3.306 2.652 1.00 82.56 113 GLU A O 1
ATOM 930 N N . LEU A 1 114 ? 17.064 2.277 1.716 1.00 85.81 114 LEU A N 1
ATOM 931 C CA . LEU A 1 114 ? 17.603 3.478 1.065 1.00 85.81 114 LEU A CA 1
ATOM 932 C C . LEU A 1 114 ? 16.788 3.922 -0.155 1.00 85.81 114 LEU A C 1
ATOM 934 O O . LEU A 1 114 ? 16.728 5.110 -0.472 1.00 85.81 114 LEU A O 1
ATOM 938 N N . VAL A 1 115 ? 16.190 2.972 -0.869 1.00 88.44 115 VAL A N 1
ATOM 939 C CA . VAL A 1 115 ? 15.480 3.221 -2.130 1.00 88.44 115 VAL A CA 1
ATOM 940 C C . VAL A 1 115 ? 13.998 3.482 -1.907 1.00 88.44 115 VAL A C 1
ATOM 942 O O . VAL A 1 115 ? 13.399 4.258 -2.649 1.00 88.44 115 VAL A O 1
ATOM 945 N N . PHE A 1 116 ? 13.398 2.877 -0.886 1.00 84.81 116 PHE A N 1
ATOM 946 C CA . PHE A 1 116 ? 11.966 2.957 -0.632 1.00 84.81 116 PHE A CA 1
ATOM 947 C C . PHE A 1 116 ? 11.437 4.398 -0.515 1.00 84.81 116 PHE A C 1
ATOM 949 O O . PHE A 1 116 ? 10.401 4.690 -1.115 1.00 84.81 116 PHE A O 1
ATOM 956 N N . PRO A 1 117 ? 12.150 5.352 0.124 1.00 85.69 117 PRO A N 1
ATOM 957 C CA . PRO A 1 117 ? 11.743 6.756 0.120 1.00 85.69 117 PRO A CA 1
ATOM 958 C C . PRO A 1 117 ? 11.572 7.351 -1.286 1.00 85.69 117 PRO A C 1
ATOM 960 O O . PRO A 1 117 ? 10.713 8.206 -1.476 1.00 85.69 117 PRO A O 1
ATOM 963 N N . LYS A 1 118 ? 12.332 6.888 -2.294 1.00 88.81 118 LYS A N 1
ATOM 964 C CA . LYS A 1 118 ? 12.131 7.316 -3.689 1.00 88.81 118 LYS A CA 1
ATOM 965 C C . LYS A 1 118 ? 10.781 6.859 -4.226 1.00 88.81 118 LYS A C 1
ATOM 967 O O . LYS A 1 118 ? 10.127 7.636 -4.905 1.00 88.81 118 LYS A O 1
ATOM 972 N N . VAL A 1 119 ? 10.357 5.637 -3.898 1.00 86.56 119 VAL A N 1
ATOM 973 C CA . VAL A 1 119 ? 9.033 5.127 -4.285 1.00 86.56 119 VAL A CA 1
ATOM 974 C C . VAL A 1 119 ? 7.941 5.967 -3.644 1.00 86.56 119 VAL A C 1
ATOM 976 O O . VAL A 1 119 ? 7.038 6.401 -4.343 1.00 86.56 119 VAL A O 1
ATOM 979 N N . MET A 1 120 ? 8.074 6.300 -2.360 1.00 84.38 120 MET A N 1
ATOM 980 C CA . MET A 1 120 ? 7.089 7.130 -1.652 1.00 84.38 120 MET A CA 1
ATOM 981 C C . MET A 1 120 ? 6.976 8.566 -2.171 1.00 84.38 120 MET A C 1
ATOM 983 O O . MET A 1 120 ? 5.979 9.231 -1.902 1.00 84.38 120 MET A O 1
ATOM 987 N N . ASN A 1 121 ? 7.967 9.033 -2.931 1.00 87.69 121 ASN A N 1
ATOM 988 C CA . ASN A 1 121 ? 7.942 10.340 -3.583 1.00 87.69 121 ASN A CA 1
ATOM 989 C C . ASN A 1 121 ? 7.360 10.304 -5.008 1.00 87.69 121 ASN A C 1
ATOM 991 O O . ASN A 1 121 ? 7.190 11.365 -5.607 1.00 87.69 121 ASN A O 1
ATOM 995 N N . LEU A 1 122 ? 7.060 9.122 -5.561 1.00 86.88 122 LEU A N 1
ATOM 996 C CA . LEU A 1 122 ? 6.387 8.988 -6.859 1.00 86.88 122 LEU A CA 1
ATOM 997 C C . LEU A 1 122 ? 4.915 9.399 -6.768 1.00 86.88 122 LEU A C 1
ATOM 999 O O . LEU A 1 122 ? 4.371 9.573 -5.678 1.00 86.88 122 LEU A O 1
ATOM 1003 N N . ASN A 1 123 ? 4.230 9.523 -7.905 1.00 89.50 123 ASN A N 1
ATOM 1004 C CA . ASN A 1 123 ? 2.781 9.716 -7.868 1.00 89.50 123 ASN A CA 1
ATOM 1005 C C . ASN A 1 123 ? 2.058 8.429 -7.412 1.00 89.50 123 ASN A C 1
ATOM 1007 O O . ASN A 1 123 ? 2.588 7.322 -7.524 1.00 89.50 123 ASN A O 1
ATOM 1011 N N . LYS A 1 124 ? 0.822 8.560 -6.907 1.00 84.81 124 LYS A N 1
ATOM 1012 C CA . LYS A 1 124 ? 0.050 7.424 -6.362 1.00 84.81 124 LYS A CA 1
ATOM 1013 C C . LYS A 1 124 ? -0.132 6.270 -7.357 1.00 84.81 124 LYS A C 1
ATOM 1015 O O . LYS A 1 124 ? -0.181 5.117 -6.945 1.00 84.81 124 LYS A O 1
ATOM 1020 N N . GLU A 1 125 ? -0.240 6.561 -8.653 1.00 87.31 125 GLU A N 1
ATOM 1021 C CA . GLU A 1 125 ? -0.429 5.530 -9.680 1.00 87.31 125 GLU A CA 1
ATOM 1022 C C . GLU A 1 125 ? 0.846 4.698 -9.887 1.00 87.31 125 GLU A C 1
ATOM 1024 O O . GLU A 1 125 ? 0.785 3.474 -9.997 1.00 87.31 125 GLU A O 1
ATOM 1029 N N . GLU A 1 126 ? 2.012 5.340 -9.910 1.00 87.12 126 GLU A N 1
ATOM 1030 C CA . GLU A 1 126 ? 3.315 4.675 -9.999 1.00 87.12 126 GLU A CA 1
ATOM 1031 C C . GLU A 1 126 ? 3.661 3.899 -8.738 1.00 87.12 126 GLU A C 1
ATOM 1033 O O . GLU A 1 126 ? 4.111 2.756 -8.838 1.00 87.12 126 GLU A O 1
ATOM 1038 N N . GLN A 1 127 ? 3.406 4.492 -7.568 1.00 87.06 127 GLN A N 1
ATOM 1039 C CA . GLN A 1 127 ? 3.525 3.805 -6.283 1.00 87.06 127 GLN A CA 1
ATOM 1040 C C . GLN A 1 127 ? 2.737 2.501 -6.313 1.00 87.06 127 GLN A C 1
ATOM 1042 O O . GLN A 1 127 ? 3.312 1.432 -6.113 1.00 87.06 127 GLN A O 1
ATOM 1047 N N . LYS A 1 128 ? 1.451 2.586 -6.675 1.00 86.00 128 LYS A N 1
ATOM 1048 C CA . LYS A 1 128 ? 0.567 1.430 -6.776 1.00 86.00 128 LYS A CA 1
ATOM 1049 C C . LYS A 1 128 ? 1.090 0.384 -7.759 1.00 86.00 128 LYS A C 1
ATOM 1051 O O . LYS A 1 128 ? 1.186 -0.781 -7.402 1.00 86.00 128 LYS A O 1
ATOM 1056 N N . LYS A 1 129 ? 1.522 0.776 -8.966 1.00 87.31 129 LYS A N 1
ATOM 1057 C CA . LYS A 1 129 ? 2.108 -0.161 -9.951 1.00 87.31 129 LYS A CA 1
ATOM 1058 C C . LYS A 1 129 ? 3.322 -0.913 -9.399 1.00 87.31 129 LYS A C 1
ATOM 1060 O O . LYS A 1 129 ? 3.486 -2.100 -9.679 1.00 87.31 129 LYS A O 1
ATOM 1065 N N . ILE A 1 130 ? 4.188 -0.225 -8.656 1.00 88.38 130 ILE A N 1
ATOM 1066 C CA . ILE A 1 130 ? 5.378 -0.830 -8.052 1.00 88.38 130 ILE A CA 1
ATOM 1067 C C . ILE A 1 130 ? 4.971 -1.761 -6.909 1.00 88.38 130 ILE A C 1
ATOM 1069 O O . ILE A 1 130 ? 5.430 -2.901 -6.880 1.00 88.38 130 ILE A O 1
ATOM 1073 N N . ILE A 1 131 ? 4.088 -1.323 -6.013 1.00 87.00 131 ILE A N 1
ATOM 1074 C CA . ILE A 1 131 ? 3.583 -2.133 -4.900 1.00 87.00 131 ILE A CA 1
ATOM 1075 C C . ILE A 1 131 ? 2.876 -3.387 -5.429 1.00 87.00 131 ILE A C 1
ATOM 1077 O O . ILE A 1 131 ? 3.228 -4.490 -5.028 1.00 87.00 131 ILE A O 1
ATOM 1081 N N . ASP A 1 132 ? 1.965 -3.265 -6.394 1.00 87.62 132 ASP A N 1
ATOM 1082 C CA . ASP A 1 132 ? 1.206 -4.382 -6.981 1.00 87.62 132 ASP A CA 1
ATOM 1083 C C . ASP A 1 132 ? 2.084 -5.451 -7.641 1.00 87.62 132 ASP A C 1
ATOM 1085 O O . ASP A 1 132 ? 1.686 -6.608 -7.753 1.00 87.62 132 ASP A O 1
ATOM 1089 N N . SER A 1 133 ? 3.295 -5.086 -8.060 1.00 85.81 133 SER A N 1
ATOM 1090 C CA . SER A 1 133 ? 4.257 -6.022 -8.648 1.00 85.81 133 SER A CA 1
ATOM 1091 C C . SER A 1 133 ? 5.086 -6.813 -7.624 1.00 85.81 133 SER A C 1
ATOM 1093 O O . SER A 1 133 ? 5.820 -7.732 -8.002 1.00 85.81 133 SER A O 1
ATOM 1095 N N . MET A 1 134 ? 4.998 -6.455 -6.340 1.00 88.19 134 MET A N 1
ATOM 1096 C CA . MET A 1 134 ? 5.661 -7.160 -5.245 1.00 88.19 134 MET A CA 1
ATOM 1097 C C . MET A 1 134 ? 4.857 -8.393 -4.829 1.00 88.19 134 MET A C 1
ATOM 1099 O O . MET A 1 134 ? 3.628 -8.349 -4.760 1.00 88.19 134 MET A O 1
ATOM 1103 N N . ASP A 1 135 ? 5.550 -9.482 -4.492 1.00 87.94 135 ASP A N 1
ATOM 1104 C CA . ASP A 1 135 ? 4.904 -10.631 -3.858 1.00 87.94 135 ASP A CA 1
ATOM 1105 C C . ASP A 1 135 ? 4.531 -10.344 -2.389 1.00 87.94 135 ASP A C 1
ATOM 1107 O O . ASP A 1 135 ? 4.965 -9.356 -1.787 1.00 87.94 135 ASP A O 1
ATOM 1111 N N . LEU A 1 136 ? 3.705 -11.220 -1.808 1.00 87.69 136 LEU A N 1
ATOM 1112 C CA . LEU A 1 136 ? 3.212 -11.069 -0.438 1.00 87.69 136 LEU A CA 1
ATOM 1113 C C . LEU A 1 136 ? 4.354 -11.022 0.590 1.00 87.69 136 LEU A C 1
ATOM 1115 O O . LEU A 1 136 ? 4.320 -10.199 1.501 1.00 87.69 136 LEU A O 1
ATOM 1119 N N . ASN A 1 137 ? 5.381 -11.863 0.434 1.00 86.94 137 ASN A N 1
ATOM 1120 C CA . ASN A 1 137 ? 6.495 -11.942 1.382 1.00 86.94 137 ASN A CA 1
ATOM 1121 C C . ASN A 1 137 ? 7.273 -10.628 1.431 1.00 86.94 137 ASN A C 1
ATOM 1123 O O . ASN A 1 137 ? 7.624 -10.145 2.508 1.00 86.94 137 ASN A O 1
ATOM 1127 N N . LEU A 1 138 ? 7.516 -10.041 0.261 1.00 86.69 138 LEU A N 1
ATOM 1128 C CA . LEU A 1 138 ? 8.183 -8.762 0.109 1.00 86.69 138 LEU A CA 1
ATOM 1129 C C . LEU A 1 138 ? 7.352 -7.642 0.740 1.00 86.69 138 LEU A C 1
ATOM 1131 O O . LEU A 1 138 ? 7.862 -6.911 1.588 1.00 86.69 138 LEU A O 1
ATOM 1135 N N . LYS A 1 139 ? 6.060 -7.561 0.409 1.00 90.44 139 LYS A N 1
ATOM 1136 C CA . LYS A 1 139 ? 5.157 -6.562 0.990 1.00 90.44 139 LYS A CA 1
ATOM 1137 C C . LYS A 1 139 ? 5.029 -6.690 2.524 1.00 90.44 139 LYS A C 1
ATOM 1139 O O . LYS A 1 139 ? 4.858 -5.686 3.209 1.00 90.44 139 LYS A O 1
ATOM 1144 N N . MET A 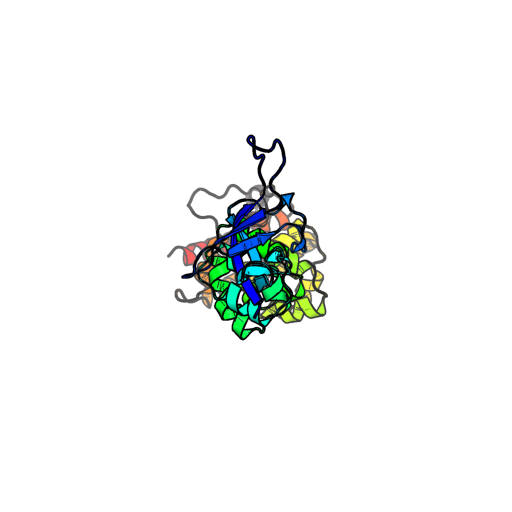1 140 ? 5.155 -7.903 3.079 1.00 89.69 140 MET A N 1
ATOM 1145 C CA . MET A 1 140 ? 5.060 -8.186 4.525 1.00 89.69 140 MET A CA 1
ATOM 1146 C C . MET A 1 140 ? 6.308 -7.778 5.319 1.00 89.69 140 MET A C 1
ATOM 1148 O O . MET A 1 140 ? 6.335 -7.889 6.555 1.00 89.69 140 MET A O 1
ATOM 1152 N N . ARG A 1 141 ? 7.373 -7.331 4.651 1.00 86.62 141 ARG A N 1
ATOM 1153 C CA . ARG A 1 141 ? 8.556 -6.836 5.351 1.00 86.62 141 ARG A CA 1
ATOM 1154 C C . ARG A 1 141 ? 8.256 -5.510 6.029 1.00 86.62 141 ARG A C 1
ATOM 1156 O O . ARG A 1 141 ? 7.605 -4.641 5.462 1.00 86.62 141 ARG A O 1
ATOM 1163 N N . LYS A 1 142 ? 8.788 -5.328 7.237 1.00 85.81 142 LYS A N 1
ATOM 1164 C CA . LYS A 1 142 ? 8.519 -4.158 8.088 1.00 85.81 142 LYS A CA 1
ATOM 1165 C C . LYS A 1 142 ? 8.851 -2.822 7.408 1.00 85.81 142 LYS A C 1
ATOM 1167 O O . LYS A 1 142 ? 8.165 -1.830 7.636 1.00 85.81 142 LYS A O 1
ATOM 1172 N N . ASP A 1 143 ? 9.905 -2.797 6.600 1.00 80.94 143 ASP A N 1
ATOM 1173 C CA . ASP A 1 143 ? 10.370 -1.622 5.864 1.00 80.94 143 ASP A CA 1
ATOM 1174 C C . ASP A 1 143 ? 9.468 -1.241 4.686 1.00 80.94 143 ASP A C 1
ATOM 1176 O O . ASP A 1 143 ? 9.509 -0.086 4.283 1.00 80.94 143 ASP A O 1
ATOM 1180 N N . ILE A 1 144 ? 8.634 -2.161 4.196 1.00 85.31 144 ILE A N 1
ATOM 1181 C CA . ILE A 1 144 ? 7.669 -1.942 3.109 1.00 85.31 144 ILE A CA 1
ATOM 1182 C C . ILE A 1 144 ? 6.256 -1.770 3.672 1.00 85.31 144 ILE A C 1
ATOM 1184 O O . ILE A 1 144 ? 5.582 -0.792 3.366 1.00 85.31 144 ILE A O 1
ATOM 1188 N N . PHE A 1 145 ? 5.841 -2.674 4.562 1.00 90.31 145 PHE A N 1
ATOM 1189 C CA . PHE A 1 145 ? 4.496 -2.749 5.134 1.00 90.31 145 PHE A CA 1
ATOM 1190 C C . PHE A 1 145 ? 4.011 -1.418 5.719 1.00 90.31 145 PHE A C 1
ATOM 1192 O O . PHE A 1 145 ? 2.872 -1.024 5.501 1.00 90.31 145 PHE A O 1
ATOM 1199 N N . LYS A 1 146 ? 4.894 -0.684 6.411 1.00 86.31 146 LYS A N 1
ATOM 1200 C CA . LYS A 1 146 ? 4.574 0.609 7.045 1.00 86.31 146 LYS A CA 1
ATOM 1201 C C . LYS A 1 146 ? 4.168 1.719 6.066 1.00 86.31 146 LYS A C 1
ATOM 1203 O O . LYS A 1 146 ? 3.700 2.764 6.502 1.00 86.31 146 LYS A O 1
ATOM 1208 N N . PHE A 1 147 ? 4.433 1.529 4.779 1.00 83.81 147 PHE A N 1
ATOM 1209 C CA . PHE A 1 147 ? 4.152 2.504 3.735 1.00 83.81 147 PHE A CA 1
ATOM 1210 C C . PHE A 1 147 ? 2.952 2.135 2.864 1.00 83.81 147 PHE A C 1
ATOM 1212 O O . PHE A 1 147 ? 2.501 2.974 2.087 1.00 83.81 147 PHE A O 1
ATOM 1219 N N . LEU A 1 148 ? 2.462 0.901 2.984 1.00 89.62 148 LEU A N 1
ATOM 1220 C CA . LEU A 1 148 ? 1.230 0.471 2.337 1.00 89.62 148 LEU A CA 1
ATOM 1221 C C . LEU A 1 148 ? 0.054 1.235 2.935 1.00 89.62 148 LEU A C 1
ATOM 1223 O O . LEU A 1 148 ? 0.080 1.587 4.123 1.00 89.62 148 LEU A O 1
ATOM 1227 N N . ASP A 1 149 ? -0.975 1.477 2.132 1.00 90.56 149 ASP A N 1
ATOM 1228 C CA . ASP A 1 149 ? -2.195 2.058 2.677 1.00 90.56 149 ASP A CA 1
ATOM 1229 C C . ASP A 1 149 ? -2.915 1.067 3.609 1.00 90.56 149 ASP A C 1
ATOM 1231 O O . ASP A 1 149 ? -2.578 -0.115 3.707 1.00 90.56 149 ASP A O 1
ATOM 1235 N N . ILE A 1 150 ? -3.882 1.570 4.375 1.00 94.19 150 ILE A N 1
ATOM 1236 C CA . ILE A 1 150 ? -4.548 0.769 5.405 1.00 94.19 150 ILE A CA 1
ATOM 1237 C C . ILE A 1 150 ? -5.321 -0.420 4.818 1.00 94.19 150 ILE A C 1
ATOM 1239 O O . ILE A 1 150 ? -5.412 -1.463 5.465 1.00 94.19 150 ILE A O 1
ATOM 1243 N N . GLU A 1 151 ? -5.859 -0.279 3.603 1.00 94.88 151 GLU A N 1
ATOM 1244 C CA . GLU A 1 151 ? -6.600 -1.340 2.921 1.00 94.88 151 GLU A CA 1
ATOM 1245 C C . GLU A 1 151 ? -5.632 -2.445 2.488 1.00 94.88 151 GLU A C 1
ATOM 1247 O O . GLU A 1 151 ? -5.827 -3.607 2.841 1.00 94.88 151 GLU A O 1
ATOM 1252 N N . GLU A 1 152 ? -4.524 -2.071 1.843 1.00 92.62 152 GLU A N 1
ATOM 1253 C CA . GLU A 1 152 ? -3.454 -2.982 1.432 1.00 92.62 152 GLU A CA 1
ATOM 1254 C C . GLU A 1 152 ? -2.845 -3.733 2.624 1.00 92.62 152 GLU A C 1
ATOM 1256 O O . GLU A 1 152 ? -2.647 -4.949 2.558 1.00 92.62 152 GLU A O 1
ATOM 1261 N N . GLN A 1 153 ? -2.575 -3.035 3.735 1.00 95.56 153 GLN A N 1
ATOM 1262 C CA . GLN A 1 153 ? -2.066 -3.660 4.959 1.00 95.56 153 GLN A CA 1
ATOM 1263 C C . GLN A 1 153 ? -3.018 -4.740 5.479 1.00 95.56 153 GLN A C 1
ATOM 1265 O O . GLN A 1 153 ? -2.579 -5.819 5.878 1.00 95.56 153 GLN A O 1
ATOM 1270 N N . ILE A 1 154 ? -4.320 -4.464 5.485 1.00 96.88 154 ILE A N 1
ATOM 1271 C CA . ILE A 1 154 ? -5.326 -5.381 6.021 1.00 96.88 154 ILE A CA 1
ATOM 1272 C C . ILE A 1 154 ? -5.542 -6.571 5.094 1.00 96.88 154 ILE A C 1
ATOM 1274 O O . ILE A 1 154 ? -5.531 -7.707 5.569 1.00 96.88 154 ILE A O 1
ATOM 1278 N N . ASP A 1 155 ? -5.657 -6.340 3.788 1.00 95.25 155 ASP A N 1
ATOM 1279 C CA . ASP A 1 155 ? -5.801 -7.407 2.794 1.00 95.25 155 ASP A CA 1
ATOM 1280 C C . ASP A 1 155 ? -4.633 -8.396 2.851 1.00 95.25 155 ASP A C 1
ATOM 1282 O O . ASP A 1 155 ? -4.805 -9.600 2.657 1.00 95.25 155 ASP A O 1
ATOM 1286 N N . MET A 1 156 ? -3.442 -7.899 3.168 1.00 94.75 156 MET A N 1
ATOM 1287 C CA . MET A 1 156 ? -2.265 -8.719 3.400 1.00 94.75 156 MET A CA 1
ATOM 1288 C C . MET A 1 156 ? -2.322 -9.528 4.692 1.00 94.75 156 MET A C 1
ATOM 1290 O O . MET A 1 156 ? -2.009 -10.718 4.679 1.00 94.75 156 MET A O 1
ATOM 1294 N N . LEU A 1 157 ? -2.723 -8.907 5.803 1.00 96.44 157 LEU A N 1
ATOM 1295 C CA . LEU A 1 157 ? -2.841 -9.594 7.092 1.00 96.44 157 LEU A CA 1
ATOM 1296 C C . LEU A 1 157 ? -3.870 -10.729 7.040 1.00 96.44 157 LEU A C 1
ATOM 1298 O O . LEU A 1 157 ? -3.662 -11.763 7.670 1.00 96.44 157 LEU A O 1
ATOM 1302 N N . LEU A 1 158 ? -4.937 -10.571 6.255 1.00 95.62 158 LEU A N 1
ATOM 1303 C CA . LEU A 1 158 ? -5.966 -11.597 6.059 1.00 95.62 158 LEU A CA 1
ATOM 1304 C C . LEU A 1 158 ? -5.500 -12.793 5.209 1.00 95.62 158 LEU A C 1
ATOM 1306 O O . LEU A 1 158 ? -6.141 -13.841 5.239 1.00 95.62 158 LEU A O 1
ATOM 1310 N N . GLN A 1 159 ? -4.388 -12.670 4.478 1.00 94.94 159 GLN A N 1
ATOM 1311 C CA . GLN A 1 159 ? -3.795 -13.771 3.703 1.00 94.94 159 GLN A CA 1
ATOM 1312 C C . GLN A 1 159 ? -2.825 -14.635 4.521 1.00 94.94 159 GLN A C 1
ATOM 1314 O O . GLN A 1 159 ? -2.353 -15.663 4.032 1.00 94.94 159 GLN A O 1
ATOM 1319 N N . LEU A 1 160 ? -2.495 -14.223 5.746 1.00 94.50 160 LEU A N 1
ATOM 1320 C CA . LEU A 1 160 ? -1.537 -14.927 6.590 1.00 94.50 160 LEU A CA 1
ATOM 1321 C C . LEU A 1 160 ? -2.110 -16.224 7.161 1.00 94.50 160 LEU A C 1
ATOM 1323 O O . LEU A 1 160 ? -3.308 -16.357 7.416 1.00 94.50 160 LEU A O 1
ATOM 1327 N N . THR A 1 161 ? -1.220 -17.176 7.447 1.00 94.62 161 THR A N 1
ATOM 1328 C CA . THR A 1 161 ? -1.592 -18.306 8.299 1.00 94.62 161 THR A CA 1
ATOM 1329 C C . THR A 1 161 ? -1.878 -17.812 9.717 1.00 94.62 161 THR A C 1
ATOM 1331 O O . THR A 1 161 ? -1.391 -16.763 10.138 1.00 94.62 161 THR A O 1
ATOM 1334 N N . LEU A 1 162 ? -2.629 -18.591 10.498 1.00 93.88 162 LEU A N 1
ATOM 1335 C CA . LEU A 1 162 ? -2.943 -18.240 11.885 1.00 93.88 162 LEU A CA 1
ATOM 1336 C C . LEU A 1 162 ? -1.685 -17.934 12.722 1.00 93.88 162 LEU A C 1
ATOM 1338 O O . LEU A 1 162 ? -1.689 -16.999 13.518 1.00 93.88 162 LEU A O 1
ATOM 1342 N N . ASN A 1 163 ? -0.617 -18.715 12.548 1.00 94.50 163 ASN A N 1
ATOM 1343 C CA . ASN A 1 163 ? 0.614 -18.534 13.316 1.00 94.50 163 ASN A CA 1
ATOM 1344 C C . ASN A 1 163 ? 1.338 -17.244 12.914 1.00 94.50 163 ASN A C 1
ATOM 1346 O O . ASN A 1 163 ? 1.751 -16.488 13.791 1.00 94.50 163 ASN A O 1
ATOM 1350 N N . ASP A 1 164 ? 1.427 -16.965 11.611 1.00 94.19 164 ASP A N 1
ATOM 1351 C CA . ASP A 1 164 ? 2.056 -15.741 11.105 1.00 94.19 164 ASP A CA 1
ATOM 1352 C C . ASP A 1 164 ? 1.257 -14.499 11.515 1.00 94.19 164 ASP A C 1
ATOM 1354 O O . ASP A 1 164 ? 1.830 -13.479 11.893 1.00 94.19 164 ASP A O 1
ATOM 1358 N N . PHE A 1 165 ? -0.075 -14.588 11.500 1.00 95.06 165 PHE A N 1
ATOM 1359 C CA . PHE A 1 165 ? -0.950 -13.519 11.970 1.00 95.06 165 PHE A CA 1
ATOM 1360 C C . PHE A 1 165 ? -0.693 -13.185 13.444 1.00 95.06 165 PHE A C 1
ATOM 1362 O O . PHE A 1 165 ? -0.530 -12.016 13.795 1.00 95.06 165 PHE A O 1
ATOM 1369 N N . ILE A 1 166 ? -0.626 -14.206 14.308 1.00 94.62 166 ILE A N 1
ATOM 1370 C CA . ILE A 1 166 ? -0.382 -14.025 15.746 1.00 94.62 166 ILE A CA 1
ATOM 1371 C C . ILE A 1 166 ? 0.999 -13.402 15.993 1.00 94.62 166 ILE A C 1
ATOM 1373 O O . ILE A 1 166 ? 1.101 -12.485 16.807 1.00 94.62 166 ILE A O 1
ATOM 1377 N N . ASP A 1 167 ? 2.036 -13.853 15.281 1.00 93.75 167 ASP A N 1
ATOM 1378 C CA . ASP A 1 167 ? 3.393 -13.292 15.380 1.00 93.75 167 ASP A CA 1
ATOM 1379 C C . ASP A 1 167 ? 3.437 -11.811 14.965 1.00 93.75 167 ASP A C 1
ATOM 1381 O O . ASP A 1 167 ? 4.055 -10.964 15.618 1.00 93.75 167 ASP A O 1
ATOM 1385 N N . LYS A 1 168 ? 2.712 -11.458 13.898 1.00 94.44 168 LYS A N 1
ATOM 1386 C CA . LYS A 1 168 ? 2.661 -10.079 13.402 1.00 94.44 168 LYS A CA 1
ATOM 1387 C C . LYS A 1 168 ? 1.835 -9.155 14.280 1.00 94.44 168 LYS A C 1
ATOM 1389 O O . LYS A 1 168 ? 2.188 -7.980 14.381 1.00 94.44 168 LYS A O 1
ATOM 1394 N N . TRP A 1 169 ? 0.788 -9.663 14.929 1.00 96.06 169 TRP A N 1
ATOM 1395 C CA . TRP A 1 169 ? -0.172 -8.870 15.696 1.00 96.06 169 TRP A CA 1
ATOM 1396 C C . TRP A 1 169 ? 0.486 -7.923 16.707 1.00 96.06 169 TRP A C 1
ATOM 1398 O O . TRP A 1 169 ? 0.103 -6.758 16.806 1.00 96.06 169 TRP A O 1
ATOM 1408 N N . GLU A 1 170 ? 1.502 -8.384 17.443 1.00 93.31 170 GLU A N 1
ATOM 1409 C CA . GLU A 1 170 ? 2.165 -7.566 18.469 1.00 93.31 170 GLU A CA 1
ATOM 1410 C C . GLU A 1 170 ? 2.862 -6.323 17.897 1.00 93.31 170 GLU A C 1
ATOM 1412 O O . GLU A 1 170 ? 2.977 -5.316 18.590 1.00 93.31 170 GLU A O 1
ATOM 1417 N N . ASN A 1 171 ? 3.274 -6.377 16.629 1.00 92.81 171 ASN A N 1
ATOM 1418 C CA . ASN A 1 171 ? 4.041 -5.330 15.959 1.00 92.81 171 ASN A CA 1
ATOM 1419 C C . ASN A 1 171 ? 3.185 -4.397 15.084 1.00 92.81 171 ASN A C 1
ATOM 1421 O O . ASN A 1 171 ? 3.736 -3.496 14.448 1.00 92.81 171 ASN A O 1
ATOM 1425 N N . LEU A 1 172 ? 1.869 -4.617 15.013 1.00 95.25 172 LEU A N 1
ATOM 1426 C CA . LEU A 1 172 ? 0.958 -3.748 14.267 1.00 95.25 172 LEU A CA 1
ATOM 1427 C C . LEU A 1 172 ? 0.729 -2.428 15.006 1.00 95.25 172 LEU A C 1
ATOM 1429 O O . LEU A 1 172 ? 0.628 -2.413 16.236 1.00 95.25 172 LEU A O 1
ATOM 1433 N N . SER A 1 173 ? 0.588 -1.339 14.247 1.00 94.50 173 SER A N 1
ATOM 1434 C CA . SER A 1 173 ? 0.149 -0.054 14.798 1.00 94.50 173 SER A CA 1
ATOM 1435 C C . SER A 1 173 ? -1.269 -0.158 15.361 1.00 94.50 173 SER A C 1
ATOM 1437 O O . SER A 1 173 ? -2.042 -1.061 15.014 1.00 94.50 173 SER A O 1
ATOM 1439 N N . LEU A 1 174 ? -1.622 0.786 16.231 1.00 95.31 174 LEU A N 1
ATOM 1440 C CA . LEU A 1 174 ? -2.950 0.852 16.827 1.00 95.31 174 LEU A CA 1
ATOM 1441 C C . LEU A 1 174 ? -4.023 1.004 15.739 1.00 95.31 174 LEU A C 1
ATOM 1443 O O . LEU A 1 174 ? -5.003 0.260 15.727 1.00 95.31 174 LEU A O 1
ATOM 1447 N N . THR A 1 175 ? -3.782 1.895 14.779 1.00 95.62 175 THR A N 1
ATOM 1448 C CA . THR A 1 175 ? -4.643 2.152 13.620 1.00 95.62 175 THR A CA 1
ATOM 1449 C C . THR A 1 175 ? -4.903 0.877 12.819 1.00 95.62 175 THR A C 1
ATOM 1451 O O . THR A 1 175 ? -6.060 0.522 12.586 1.00 95.62 175 THR A O 1
ATOM 1454 N N . THR A 1 176 ? -3.853 0.130 12.460 1.00 96.62 176 THR A N 1
ATOM 1455 C CA . THR A 1 176 ? -3.988 -1.113 11.685 1.00 96.62 176 THR A CA 1
ATOM 1456 C C . THR A 1 176 ? -4.784 -2.168 12.442 1.00 96.62 176 THR A C 1
ATOM 1458 O O . THR A 1 176 ? -5.642 -2.820 11.850 1.00 96.62 176 THR A O 1
ATOM 1461 N N . LYS A 1 177 ? -4.592 -2.294 13.761 1.00 97.81 177 LYS A N 1
ATOM 1462 C CA . LYS A 1 177 ? -5.390 -3.212 14.590 1.00 97.81 177 LYS A CA 1
ATOM 1463 C C . LYS A 1 177 ? -6.870 -2.839 14.618 1.00 97.81 177 LYS A C 1
ATOM 1465 O O . LYS A 1 177 ? -7.712 -3.722 14.474 1.00 97.81 177 LYS A O 1
ATOM 1470 N N . ILE A 1 178 ? -7.196 -1.556 14.796 1.00 97.56 178 ILE A N 1
ATOM 1471 C CA . ILE A 1 178 ? -8.591 -1.086 14.829 1.00 97.56 178 ILE A CA 1
ATOM 1472 C C . ILE A 1 178 ? -9.290 -1.429 13.515 1.00 97.56 178 ILE A C 1
ATOM 1474 O O . ILE A 1 178 ? -10.339 -2.073 13.505 1.00 97.56 178 ILE A O 1
ATOM 1478 N N . PHE A 1 179 ? -8.678 -1.027 12.407 1.00 97.88 179 PHE A N 1
ATOM 1479 C CA . PHE A 1 179 ? -9.254 -1.197 11.085 1.00 97.88 179 PHE A CA 1
ATOM 1480 C C . PHE A 1 179 ? -9.333 -2.668 10.662 1.00 97.88 179 PHE A C 1
ATOM 1482 O O . PHE A 1 179 ? -10.310 -3.074 10.034 1.00 97.88 179 PHE A O 1
ATOM 1489 N N . LEU A 1 180 ? -8.382 -3.501 11.089 1.00 98.00 180 LEU A N 1
ATOM 1490 C CA . LEU A 1 180 ? -8.456 -4.946 10.903 1.00 98.00 180 LEU A CA 1
ATOM 1491 C C . LEU A 1 180 ? -9.658 -5.548 11.647 1.00 98.00 180 LEU A C 1
ATOM 1493 O O . LEU A 1 180 ? -10.385 -6.353 11.071 1.00 98.00 180 LEU A O 1
ATOM 1497 N N . ILE A 1 181 ? -9.930 -5.131 12.889 1.00 98.19 181 ILE A N 1
ATOM 1498 C CA . ILE A 1 181 ? -11.123 -5.576 13.633 1.00 98.19 181 ILE A CA 1
ATOM 1499 C C . ILE A 1 181 ? -12.408 -5.142 12.914 1.00 98.19 181 ILE A C 1
ATOM 1501 O O . ILE A 1 181 ? -13.347 -5.935 12.810 1.00 98.19 181 ILE A O 1
ATOM 1505 N N . TYR A 1 182 ? -12.448 -3.913 12.387 1.00 97.69 182 TYR A N 1
ATOM 1506 C CA . TYR A 1 182 ? -13.596 -3.418 11.618 1.00 97.69 182 TYR A CA 1
ATOM 1507 C C . TYR A 1 182 ? -13.837 -4.290 10.388 1.00 97.69 182 TYR A C 1
ATOM 1509 O O . TYR A 1 182 ? -14.961 -4.745 10.172 1.00 97.69 182 TYR A O 1
ATOM 1517 N N . ARG A 1 183 ? -12.774 -4.576 9.627 1.00 97.31 183 ARG A N 1
ATOM 1518 C CA . ARG A 1 183 ? -12.828 -5.427 8.437 1.00 97.31 183 ARG A CA 1
ATOM 1519 C C . ARG A 1 183 ? -13.292 -6.844 8.761 1.00 97.31 183 ARG A C 1
ATOM 1521 O O . ARG A 1 183 ? -14.186 -7.345 8.084 1.00 97.31 183 ARG A O 1
ATOM 1528 N N . LEU A 1 184 ? -12.744 -7.461 9.811 1.00 96.75 184 LEU A N 1
ATOM 1529 C CA . LEU A 1 184 ? -13.137 -8.804 10.251 1.00 96.75 184 LEU A CA 1
ATOM 1530 C C . LEU A 1 184 ? -14.637 -8.876 10.578 1.00 96.75 184 LEU A C 1
ATOM 1532 O O . LEU A 1 184 ? -15.298 -9.836 10.191 1.00 96.75 184 LEU A O 1
ATOM 1536 N N . CYS A 1 185 ? -15.191 -7.846 11.227 1.00 96.06 185 CYS A N 1
ATOM 1537 C CA . CYS A 1 185 ? -16.627 -7.774 11.508 1.00 96.06 185 CYS A CA 1
ATOM 1538 C C . CYS A 1 185 ? -17.452 -7.550 10.235 1.00 96.06 185 CYS A C 1
ATOM 1540 O O . CYS A 1 185 ? -18.414 -8.281 9.988 1.00 96.06 185 CYS A O 1
ATOM 1542 N N . HIS A 1 186 ? -17.076 -6.559 9.420 1.00 95.75 186 HIS A N 1
ATOM 1543 C CA . HIS A 1 186 ? -17.763 -6.215 8.172 1.00 95.75 186 HIS A CA 1
ATOM 1544 C C . HIS A 1 186 ? -17.906 -7.429 7.244 1.00 95.75 186 HIS A C 1
ATOM 1546 O O . HIS A 1 186 ? -18.992 -7.724 6.752 1.00 95.75 186 HIS A O 1
ATOM 1552 N N . ASP A 1 187 ? -16.822 -8.180 7.061 1.00 95.44 187 ASP A N 1
ATOM 1553 C CA . ASP A 1 187 ? -16.792 -9.345 6.174 1.00 95.44 187 ASP A CA 1
ATOM 1554 C C . ASP A 1 187 ? -17.236 -10.649 6.862 1.00 95.44 187 ASP A C 1
ATOM 1556 O O . ASP A 1 187 ? -17.252 -11.703 6.229 1.00 95.44 187 ASP A O 1
ATOM 1560 N N . LYS A 1 188 ? -17.629 -10.588 8.143 1.00 94.69 188 LYS A N 1
ATOM 1561 C CA . LYS A 1 188 ? -18.084 -11.734 8.952 1.00 94.69 188 LYS A CA 1
ATOM 1562 C C . LYS A 1 188 ? -17.052 -12.868 9.035 1.00 94.69 188 LYS A C 1
ATOM 1564 O O . LYS A 1 188 ? -17.409 -14.045 8.976 1.00 94.69 188 LYS A O 1
ATOM 1569 N N . TYR A 1 189 ? -15.777 -12.516 9.182 1.00 94.69 189 TYR A N 1
ATOM 1570 C CA . TYR A 1 189 ? -14.721 -13.488 9.461 1.00 94.69 189 TYR A CA 1
ATOM 1571 C C . TYR A 1 189 ? -14.884 -14.115 10.850 1.00 94.69 189 TYR A C 1
ATOM 1573 O O . TYR A 1 189 ? -15.479 -13.533 11.760 1.00 94.69 189 TYR A O 1
ATOM 1581 N N . ASP A 1 190 ? -14.298 -15.300 11.024 1.00 92.81 190 ASP A N 1
ATOM 1582 C CA . ASP A 1 190 ? -14.212 -15.953 12.326 1.00 92.81 190 ASP A CA 1
ATOM 1583 C C . ASP A 1 190 ? -13.326 -15.137 13.283 1.00 92.81 190 ASP A C 1
ATOM 1585 O O . ASP A 1 190 ? -12.111 -15.028 13.108 1.00 92.81 190 ASP A O 1
ATOM 1589 N N . LEU A 1 191 ? -13.946 -14.574 14.322 1.00 94.00 191 LEU A N 1
ATOM 1590 C CA . LEU A 1 191 ? -13.279 -13.749 15.327 1.00 94.00 191 LEU A CA 1
ATOM 1591 C C . LEU A 1 191 ? -12.460 -14.566 16.341 1.00 94.00 191 LEU A C 1
ATOM 1593 O O . LEU A 1 191 ? -11.720 -13.966 17.123 1.00 94.00 191 LEU A O 1
ATOM 1597 N N . THR A 1 192 ? -12.514 -15.906 16.324 1.00 91.75 192 THR A N 1
ATOM 1598 C CA . THR A 1 192 ? -11.693 -16.749 17.220 1.00 91.75 192 THR A CA 1
ATOM 1599 C C . THR A 1 192 ? -10.191 -16.546 17.009 1.00 91.75 192 THR A C 1
ATOM 1601 O O . THR A 1 192 ? -9.390 -16.803 17.911 1.00 91.75 192 THR A O 1
ATOM 1604 N N . ILE A 1 193 ? -9.780 -16.029 15.844 1.00 92.00 193 ILE A N 1
ATOM 1605 C CA . ILE A 1 193 ? -8.394 -15.621 15.596 1.00 92.00 193 ILE A CA 1
ATOM 1606 C C . ILE A 1 193 ? -7.937 -14.519 16.559 1.00 92.00 193 ILE A C 1
ATOM 1608 O O . ILE A 1 193 ? -6.815 -14.574 17.062 1.00 92.00 193 ILE A O 1
ATOM 1612 N N . LEU A 1 194 ? -8.817 -13.564 16.879 1.00 93.81 194 LEU A N 1
ATOM 1613 C CA . LEU A 1 194 ? -8.517 -12.453 17.782 1.00 93.81 194 LEU A CA 1
ATOM 1614 C C . LEU A 1 194 ? -8.391 -12.926 19.232 1.00 93.81 194 LEU A C 1
ATOM 1616 O O . LEU A 1 194 ? -7.570 -12.394 19.974 1.00 93.81 194 LEU A O 1
ATOM 1620 N N . GLU A 1 195 ? -9.132 -13.962 19.632 1.00 90.75 195 GLU A N 1
ATOM 1621 C CA . GLU A 1 195 ? -9.049 -14.550 20.980 1.00 90.75 195 GLU A CA 1
ATOM 1622 C C . GLU A 1 195 ? -7.679 -15.180 21.266 1.00 90.75 195 GLU A C 1
ATOM 1624 O O . GLU A 1 195 ? -7.244 -15.251 22.416 1.00 90.75 195 GLU A O 1
ATOM 1629 N N . LYS A 1 196 ? -6.977 -15.616 20.214 1.00 93.75 196 LYS A N 1
ATOM 1630 C CA . LYS A 1 196 ? -5.625 -16.181 20.313 1.00 93.75 196 LYS A CA 1
ATOM 1631 C C . LYS A 1 196 ? -4.543 -15.106 20.395 1.00 93.75 196 LYS A C 1
ATOM 1633 O O . LYS A 1 196 ? -3.406 -15.419 20.754 1.00 93.75 196 LYS A O 1
ATOM 1638 N N . THR A 1 197 ? -4.876 -13.851 20.090 1.00 94.62 197 THR A N 1
ATOM 1639 C CA . THR A 1 197 ? -3.936 -12.736 20.227 1.00 94.62 197 THR A CA 1
ATOM 1640 C C . THR A 1 197 ? -3.734 -12.400 21.706 1.00 94.62 197 THR A C 1
ATOM 1642 O O . THR A 1 197 ? -4.679 -12.327 22.492 1.00 94.62 197 THR A O 1
ATOM 1645 N N . ARG A 1 198 ? -2.483 -12.181 22.125 1.00 93.38 198 ARG A N 1
ATOM 1646 C CA . ARG A 1 198 ? -2.149 -11.761 23.498 1.00 93.38 198 ARG A CA 1
ATOM 1647 C C . ARG A 1 198 ? -2.183 -10.238 23.631 1.00 93.38 198 ARG A C 1
ATOM 1649 O O . ARG A 1 198 ? -1.204 -9.624 24.046 1.00 93.38 198 ARG A O 1
ATOM 1656 N N . GLU A 1 199 ? -3.297 -9.619 23.242 1.00 96.44 199 GLU A N 1
ATOM 1657 C CA . GLU A 1 199 ? -3.391 -8.159 23.185 1.00 96.44 199 GLU A CA 1
ATOM 1658 C C . GLU A 1 199 ? -3.252 -7.508 24.572 1.00 96.44 199 GLU A C 1
ATOM 1660 O O . GLU A 1 199 ? -3.944 -7.862 25.532 1.00 96.44 199 GLU A O 1
ATOM 1665 N N . LYS A 1 200 ? -2.358 -6.518 24.656 1.00 95.56 200 LYS A N 1
ATOM 1666 C CA . LYS A 1 200 ? -2.052 -5.755 25.872 1.00 95.56 200 LYS A CA 1
ATOM 1667 C C . LYS A 1 200 ? -2.751 -4.397 25.877 1.00 95.56 200 LYS A C 1
ATOM 1669 O O . LYS A 1 200 ? -3.153 -3.942 26.946 1.00 95.56 200 LYS A O 1
ATOM 1674 N N . ASN A 1 201 ? -2.929 -3.774 24.710 1.00 95.19 201 ASN A N 1
ATOM 1675 C CA . ASN A 1 201 ? -3.604 -2.492 24.572 1.00 95.19 201 ASN A CA 1
ATOM 1676 C C . ASN A 1 201 ? -5.085 -2.642 24.959 1.00 95.19 201 ASN A C 1
ATOM 1678 O O . ASN A 1 201 ? -5.863 -3.355 24.321 1.00 95.19 201 ASN A O 1
ATOM 1682 N N . LEU A 1 202 ? -5.471 -1.969 26.043 1.00 96.00 202 LEU A N 1
ATOM 1683 C CA . LEU A 1 202 ? -6.800 -2.094 26.638 1.00 96.00 202 LEU A CA 1
ATOM 1684 C C . LEU A 1 202 ? -7.914 -1.578 25.718 1.00 96.00 202 LEU A C 1
ATOM 1686 O O . LEU A 1 202 ? -9.014 -2.129 25.741 1.00 96.00 202 LEU A O 1
ATOM 1690 N N . PHE A 1 203 ? -7.638 -0.580 24.877 1.00 96.06 203 PHE A N 1
ATOM 1691 C CA . PHE A 1 203 ? -8.608 -0.096 23.900 1.00 96.06 203 PHE A CA 1
ATOM 1692 C C . PHE A 1 203 ? -8.893 -1.146 22.826 1.00 96.06 203 PHE A C 1
ATOM 1694 O O . PHE A 1 203 ? -10.055 -1.466 22.574 1.00 96.06 203 PHE A O 1
ATOM 1701 N N . ILE A 1 204 ? -7.852 -1.773 22.268 1.00 97.56 204 ILE A N 1
ATOM 1702 C CA . ILE A 1 204 ? -8.025 -2.876 21.313 1.00 97.56 204 ILE A CA 1
ATOM 1703 C C . ILE A 1 204 ? -8.772 -4.048 21.957 1.00 97.56 204 ILE A C 1
ATOM 1705 O O . ILE A 1 204 ? -9.695 -4.588 21.351 1.00 97.56 204 ILE A O 1
ATOM 1709 N N . ARG A 1 205 ? -8.466 -4.402 23.213 1.00 97.50 205 ARG A N 1
ATOM 1710 C CA . ARG A 1 205 ? -9.236 -5.429 23.940 1.00 97.50 205 ARG A CA 1
ATOM 1711 C C . ARG A 1 205 ? -10.717 -5.073 24.059 1.00 97.50 205 ARG A C 1
ATOM 1713 O O . ARG A 1 205 ? -11.559 -5.958 23.925 1.00 97.50 205 ARG A O 1
ATOM 1720 N N . ALA A 1 206 ? -11.043 -3.804 24.305 1.00 97.62 206 ALA A N 1
ATOM 1721 C CA . ALA A 1 206 ? -12.428 -3.348 24.333 1.00 97.62 206 ALA A CA 1
ATOM 1722 C C . ALA A 1 206 ? -13.106 -3.512 22.962 1.00 97.62 206 ALA A C 1
ATOM 1724 O O . ALA A 1 206 ? -14.237 -3.990 22.907 1.00 97.62 206 ALA A O 1
ATOM 1725 N N . LEU A 1 207 ? -12.412 -3.191 21.864 1.00 97.69 207 LEU A N 1
ATOM 1726 C CA . LEU A 1 207 ? -12.930 -3.382 20.505 1.00 97.69 207 LEU A CA 1
ATOM 1727 C C . LEU A 1 207 ? -13.143 -4.857 20.152 1.00 97.69 207 LEU A C 1
ATOM 1729 O O . LEU A 1 207 ? -14.180 -5.184 19.588 1.00 97.69 207 LEU A O 1
ATOM 1733 N N . ILE A 1 208 ? -12.224 -5.753 20.528 1.00 97.62 208 ILE A N 1
ATOM 1734 C CA . ILE A 1 208 ? -12.389 -7.208 20.341 1.00 97.62 208 ILE A CA 1
ATOM 1735 C C . ILE A 1 208 ? -13.637 -7.705 21.088 1.00 97.62 208 ILE A C 1
ATOM 1737 O O . ILE A 1 208 ? -14.427 -8.481 20.556 1.00 97.62 208 ILE A O 1
ATOM 1741 N N . ILE A 1 209 ? -13.856 -7.218 22.311 1.00 97.00 209 ILE A N 1
ATOM 1742 C CA . ILE A 1 209 ? -15.040 -7.548 23.115 1.00 97.00 209 ILE A CA 1
ATOM 1743 C C . ILE A 1 209 ? -16.325 -7.025 22.464 1.00 97.00 209 ILE A C 1
ATOM 1745 O O . ILE A 1 209 ? -17.325 -7.737 22.434 1.00 97.00 209 ILE A O 1
ATOM 1749 N N . ILE A 1 210 ? -16.312 -5.811 21.909 1.00 97.12 210 ILE A N 1
ATOM 1750 C CA . ILE A 1 210 ? -17.454 -5.262 21.163 1.00 97.12 210 ILE A CA 1
ATOM 1751 C C . ILE A 1 210 ? -17.725 -6.090 19.902 1.00 97.12 210 ILE A C 1
ATOM 1753 O O . ILE A 1 210 ? -18.874 -6.456 19.667 1.00 97.12 210 ILE A O 1
ATOM 1757 N N . ALA A 1 211 ? -16.685 -6.438 19.137 1.00 97.12 211 ALA A N 1
ATOM 1758 C CA . ALA A 1 211 ? -16.785 -7.283 17.947 1.00 97.12 211 ALA A CA 1
ATOM 1759 C C . ALA A 1 211 ? -17.473 -8.619 18.255 1.00 97.12 211 ALA A C 1
ATOM 1761 O O . ALA A 1 211 ? -18.348 -9.064 17.514 1.00 97.12 211 ALA A O 1
ATOM 1762 N N . TRP A 1 212 ? -17.137 -9.225 19.394 1.00 95.88 212 TRP A N 1
ATOM 1763 C CA . TRP A 1 212 ? -17.695 -10.500 19.842 1.00 95.88 212 TRP A CA 1
ATOM 1764 C C . TRP A 1 212 ? -19.222 -10.476 20.053 1.00 95.88 212 TRP A C 1
ATOM 1766 O O . TRP A 1 212 ? -19.876 -11.511 19.900 1.00 95.88 212 TRP A O 1
ATOM 1776 N N . VAL A 1 213 ? -19.815 -9.306 20.341 1.00 95.38 213 VAL A N 1
ATOM 1777 C CA . VAL A 1 213 ? -21.278 -9.145 20.491 1.00 95.38 213 VAL A CA 1
ATOM 1778 C C . VAL A 1 213 ? -22.028 -9.492 19.211 1.00 95.38 213 VAL A C 1
ATOM 1780 O O . VAL A 1 213 ? -23.116 -10.057 19.307 1.00 95.38 213 VAL A O 1
ATOM 1783 N N . SER A 1 214 ? -21.432 -9.256 18.036 1.00 93.81 214 SER A N 1
ATOM 1784 C CA . SER A 1 214 ? -22.057 -9.555 16.737 1.00 93.81 214 SER A CA 1
ATOM 1785 C C . SER A 1 214 ? -22.573 -10.996 16.633 1.00 93.81 214 SER A C 1
ATOM 1787 O O . SER A 1 214 ? -23.628 -11.226 16.049 1.00 93.81 214 SER A O 1
ATOM 1789 N N . ASN A 1 215 ? -21.888 -11.941 17.285 1.00 92.62 215 ASN A N 1
ATOM 1790 C CA . ASN A 1 215 ? -22.237 -13.361 17.307 1.00 92.62 215 ASN A CA 1
ATOM 1791 C C . ASN A 1 215 ? -22.886 -13.822 18.630 1.00 92.62 215 ASN A C 1
ATOM 1793 O O . ASN A 1 215 ? -23.250 -14.988 18.750 1.00 92.62 215 ASN A O 1
ATOM 1797 N N . ASN A 1 216 ? -23.016 -12.943 19.631 1.00 94.56 216 ASN A N 1
ATOM 1798 C CA . ASN A 1 216 ? -23.414 -13.293 21.004 1.00 94.56 216 ASN A CA 1
ATOM 1799 C C . ASN A 1 216 ? -24.332 -12.225 21.626 1.00 94.56 216 ASN A C 1
ATOM 1801 O O . ASN A 1 216 ? -24.069 -11.684 22.709 1.00 94.56 216 ASN A O 1
ATOM 1805 N N . GLN A 1 217 ? -25.410 -11.893 20.914 1.00 94.12 217 GLN A N 1
ATOM 1806 C CA . GLN A 1 217 ? -26.353 -10.837 21.302 1.00 94.12 217 GLN A CA 1
ATOM 1807 C C . GLN A 1 217 ? -27.008 -11.083 22.675 1.00 94.12 217 GLN A C 1
ATOM 1809 O O . GLN A 1 217 ? -27.315 -10.134 23.395 1.00 94.12 217 GLN A O 1
ATOM 1814 N N . ASP A 1 218 ? -27.151 -12.343 23.094 1.00 95.19 218 ASP A N 1
ATOM 1815 C CA . ASP A 1 218 ? -27.680 -12.738 24.406 1.00 95.19 218 ASP A CA 1
ATOM 1816 C C . ASP A 1 218 ? -26.809 -12.251 25.578 1.00 95.19 218 ASP A C 1
ATOM 1818 O O . ASP A 1 218 ? -27.315 -12.010 26.675 1.00 95.19 218 ASP A O 1
ATOM 1822 N N . LYS A 1 219 ? -25.506 -12.040 25.350 1.00 95.81 219 LYS A N 1
ATOM 1823 C CA . LYS A 1 219 ? -24.558 -11.565 26.373 1.00 95.81 219 LYS A CA 1
ATOM 1824 C C . LYS A 1 219 ? -24.178 -10.096 26.218 1.00 95.81 219 LYS A C 1
ATOM 1826 O O . LYS A 1 219 ? -23.340 -9.607 26.982 1.00 95.81 219 LYS A O 1
ATOM 1831 N N . LYS A 1 220 ? -24.825 -9.373 25.295 1.00 94.75 220 LYS A N 1
ATOM 1832 C CA . LYS A 1 220 ? -24.557 -7.965 24.957 1.00 94.75 220 LYS A CA 1
ATOM 1833 C C . LYS A 1 220 ? -24.303 -7.089 26.185 1.00 94.75 220 LYS A C 1
ATOM 1835 O O . LYS A 1 220 ? -23.292 -6.394 26.257 1.00 94.75 220 LYS A O 1
ATOM 1840 N N . SER A 1 221 ? -25.179 -7.163 27.191 1.00 94.69 221 SER A N 1
ATOM 1841 C CA . SER A 1 221 ? -25.087 -6.306 28.378 1.00 94.69 221 SER A CA 1
ATOM 1842 C C . SER A 1 221 ? -23.806 -6.502 29.192 1.00 94.69 221 SER A C 1
ATOM 1844 O O . SER A 1 221 ? -23.192 -5.516 29.608 1.00 94.69 221 SER A O 1
ATOM 1846 N N . ILE A 1 222 ? -23.400 -7.750 29.430 1.00 96.62 222 ILE A N 1
ATOM 1847 C CA . ILE A 1 222 ? -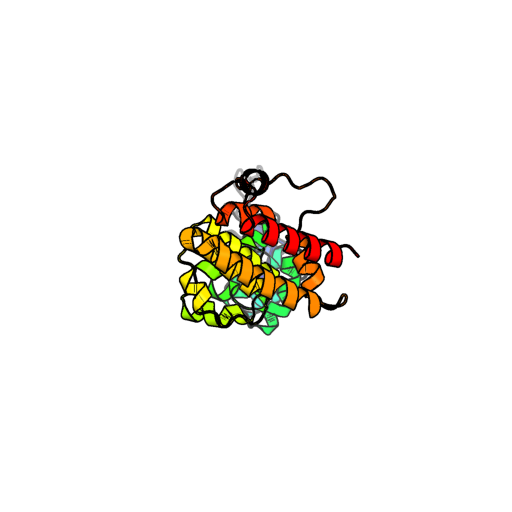22.200 -8.063 30.220 1.00 96.62 222 ILE A CA 1
ATOM 1848 C C . ILE A 1 222 ? -20.952 -7.706 29.408 1.00 96.62 222 ILE A C 1
ATOM 1850 O O . ILE A 1 222 ? -20.008 -7.117 29.938 1.00 96.62 222 ILE A O 1
ATOM 1854 N N . THR A 1 223 ? -20.979 -8.002 28.109 1.00 96.00 223 THR A N 1
ATOM 1855 C CA . THR A 1 223 ? -19.887 -7.733 27.176 1.00 96.00 223 THR A CA 1
ATOM 1856 C C . THR A 1 223 ? -19.608 -6.233 27.046 1.00 96.00 223 THR A C 1
ATOM 1858 O O . THR A 1 223 ? -18.468 -5.806 27.230 1.00 96.00 223 THR A O 1
ATOM 1861 N N . TYR A 1 224 ? -20.635 -5.397 26.851 1.00 96.88 224 TYR A N 1
ATOM 1862 C CA . TYR A 1 224 ? -20.466 -3.939 26.805 1.00 96.88 224 TYR A CA 1
ATOM 1863 C C . TYR A 1 224 ? -20.006 -3.350 28.135 1.00 96.88 224 TYR A C 1
ATOM 1865 O O . TYR A 1 224 ? -19.143 -2.477 28.137 1.00 96.88 224 TYR A O 1
ATOM 1873 N N . LYS A 1 225 ? -20.473 -3.875 29.276 1.00 96.94 225 LYS A N 1
ATOM 1874 C CA . LYS A 1 225 ? -19.931 -3.479 30.585 1.00 96.94 225 LYS A CA 1
ATOM 1875 C C . LYS A 1 225 ? -18.426 -3.719 30.669 1.00 96.94 225 LYS A C 1
ATOM 1877 O O . LYS A 1 225 ? -17.686 -2.826 31.079 1.00 96.94 225 LYS A O 1
ATOM 1882 N N . LYS A 1 226 ? -17.968 -4.892 30.226 1.00 97.56 226 LYS A N 1
ATOM 1883 C CA . LYS A 1 226 ? -16.543 -5.231 30.214 1.00 97.56 226 LYS A CA 1
ATOM 1884 C C . LYS A 1 226 ? -15.739 -4.347 29.258 1.00 97.56 226 LYS A C 1
ATOM 1886 O O . LYS A 1 226 ? -14.643 -3.919 29.615 1.00 97.56 226 LYS A O 1
ATOM 1891 N N . ALA A 1 227 ? -16.280 -4.043 28.079 1.00 97.31 227 ALA A N 1
ATOM 1892 C CA . ALA A 1 227 ? -15.651 -3.120 27.136 1.00 97.31 227 ALA A CA 1
ATOM 1893 C C . ALA A 1 227 ? -15.478 -1.720 27.751 1.00 97.31 227 ALA A C 1
ATOM 1895 O O . ALA A 1 227 ? -14.385 -1.158 27.682 1.00 97.31 227 ALA A O 1
ATOM 1896 N N . CYS A 1 228 ? -16.508 -1.196 28.428 1.00 97.00 228 CYS A N 1
ATOM 1897 C CA . CYS A 1 228 ? -16.430 0.089 29.125 1.00 97.00 228 CYS A CA 1
ATOM 1898 C C . CYS A 1 228 ? -15.339 0.104 30.199 1.00 97.00 228 CYS A C 1
ATOM 1900 O O . CYS A 1 228 ? -14.581 1.067 30.272 1.00 97.00 228 CYS A O 1
ATOM 1902 N N . GLU A 1 229 ? -15.221 -0.954 31.012 1.00 96.62 229 GLU A N 1
ATOM 1903 C CA . GLU A 1 229 ? -14.160 -1.065 32.028 1.00 96.62 229 GLU A CA 1
ATOM 1904 C C . GLU A 1 229 ? -12.763 -0.912 31.409 1.00 96.62 229 GLU A C 1
ATOM 1906 O O . GLU A 1 229 ? -11.924 -0.183 31.944 1.00 96.62 229 GLU A O 1
ATOM 1911 N N . TYR A 1 230 ? -12.515 -1.553 30.263 1.00 96.62 230 TYR A N 1
ATOM 1912 C CA . TYR A 1 230 ? -11.239 -1.422 29.562 1.00 96.62 230 TYR A CA 1
ATOM 1913 C C . TYR A 1 230 ? -11.037 -0.048 28.930 1.00 96.62 230 TYR A C 1
ATOM 1915 O O . TYR A 1 230 ? -9.943 0.497 29.053 1.00 96.62 230 TYR A O 1
ATOM 1923 N N . MET A 1 231 ? -12.070 0.542 28.322 1.00 94.81 231 MET A N 1
ATOM 1924 C CA . MET A 1 231 ? -11.981 1.899 27.770 1.00 94.81 231 MET A CA 1
ATOM 1925 C C . MET A 1 231 ? -11.691 2.937 28.856 1.00 94.81 231 MET A C 1
ATOM 1927 O O . MET A 1 231 ? -10.831 3.793 28.663 1.00 94.81 231 MET A O 1
ATOM 1931 N N . TYR A 1 232 ? -12.349 2.851 30.017 1.00 93.88 232 TYR A N 1
ATOM 1932 C CA . TYR A 1 232 ? -12.088 3.758 31.136 1.00 93.88 232 TYR A CA 1
ATOM 1933 C C . TYR A 1 232 ? -10.673 3.602 31.680 1.00 93.88 232 TYR A C 1
ATOM 1935 O O . TYR A 1 232 ? -9.999 4.609 31.896 1.00 93.88 232 TYR A O 1
ATOM 1943 N N . LYS A 1 233 ? -10.210 2.358 31.860 1.00 94.50 233 LYS A N 1
ATOM 1944 C CA . LYS A 1 233 ? -8.850 2.091 32.328 1.00 94.50 233 LYS A CA 1
ATOM 1945 C C . LYS A 1 233 ? -7.803 2.606 31.335 1.00 94.50 233 LYS A C 1
ATOM 1947 O O . LYS A 1 233 ? -6.896 3.327 31.739 1.00 94.50 233 LYS A O 1
ATOM 1952 N N . TYR A 1 234 ? -7.979 2.334 30.042 1.00 93.00 234 TYR A N 1
ATOM 1953 C CA . TYR A 1 234 ? -7.107 2.875 28.997 1.00 93.00 234 TYR A CA 1
ATOM 1954 C C . TYR A 1 234 ? -7.089 4.409 29.020 1.00 93.00 234 TYR A C 1
ATOM 1956 O O . TYR A 1 234 ? -6.033 5.025 29.029 1.00 93.00 234 TYR A O 1
ATOM 1964 N N . SER A 1 235 ? -8.263 5.037 29.133 1.00 90.06 235 SER A N 1
ATOM 1965 C CA . SER A 1 235 ? -8.397 6.496 29.212 1.00 90.06 235 SER A CA 1
ATOM 1966 C C . SER A 1 235 ? -7.708 7.126 30.417 1.00 90.06 235 SER A C 1
ATOM 1968 O O . SER A 1 235 ? -7.348 8.296 30.358 1.00 90.06 235 SER A O 1
ATOM 1970 N N . SER A 1 236 ? -7.606 6.410 31.539 1.00 89.94 236 SER A N 1
ATOM 1971 C CA . SER A 1 236 ? -6.885 6.899 32.719 1.00 89.94 236 SER A CA 1
ATOM 1972 C C . SER A 1 236 ? -5.371 6.736 32.615 1.00 89.94 236 SER A C 1
ATOM 1974 O O . SER A 1 236 ? -4.653 7.431 33.324 1.00 89.94 236 SER A O 1
ATOM 1976 N N . GLU A 1 237 ? -4.904 5.821 31.766 1.00 89.31 237 GLU A N 1
ATOM 1977 C CA . GLU A 1 237 ? -3.481 5.537 31.554 1.00 89.31 237 GLU A CA 1
ATOM 1978 C C . GLU A 1 237 ? -2.890 6.366 30.400 1.00 89.31 237 GLU A C 1
ATOM 1980 O O . GLU A 1 237 ? -1.682 6.577 30.369 1.00 89.31 237 GLU A O 1
ATOM 1985 N N . LEU A 1 238 ? -3.728 6.858 29.478 1.00 85.94 238 LEU A N 1
ATOM 1986 C CA . LEU A 1 238 ? -3.305 7.614 28.299 1.00 85.94 238 LEU A CA 1
ATOM 1987 C C . LEU A 1 238 ? -2.734 8.991 28.676 1.00 85.94 238 LEU A C 1
ATOM 1989 O O . LEU A 1 238 ? -3.421 9.810 29.293 1.00 85.94 238 LEU A O 1
ATOM 1993 N N . SER A 1 239 ? -1.498 9.272 28.258 1.00 76.69 239 SER A N 1
ATOM 1994 C CA . SER A 1 239 ? -0.898 10.603 28.385 1.00 76.69 239 SER A CA 1
ATOM 1995 C C . SER A 1 239 ? -1.199 11.458 27.144 1.00 76.69 239 SER A C 1
ATOM 1997 O O . SER A 1 239 ? -1.261 10.946 26.031 1.00 76.69 239 SER A O 1
ATOM 1999 N N . HIS A 1 240 ? -1.348 12.781 27.294 1.00 68.12 240 HIS A N 1
ATOM 2000 C CA . HIS A 1 240 ? -1.557 13.695 26.149 1.00 68.12 240 HIS A CA 1
ATOM 2001 C C . HIS A 1 240 ? -0.365 13.749 25.172 1.00 68.12 240 HIS A C 1
ATOM 2003 O O . HIS A 1 240 ? -0.470 14.331 24.098 1.00 68.12 240 HIS A O 1
ATOM 2009 N N . THR A 1 241 ? 0.775 13.171 25.549 1.00 66.19 241 THR A N 1
ATOM 2010 C CA . THR A 1 241 ? 1.991 13.093 24.732 1.00 66.19 241 THR A CA 1
ATOM 2011 C C . THR A 1 241 ? 2.145 11.758 24.004 1.00 66.19 241 THR A C 1
ATOM 2013 O O . THR A 1 241 ? 3.140 11.575 23.306 1.00 66.19 241 THR A O 1
ATOM 2016 N N . ASP A 1 242 ? 1.207 10.820 24.166 1.00 75.94 242 ASP A N 1
ATOM 2017 C CA . ASP A 1 242 ? 1.280 9.517 23.505 1.00 75.94 242 ASP A CA 1
ATOM 2018 C C . ASP A 1 242 ? 0.980 9.615 22.009 1.00 75.94 242 ASP A C 1
ATOM 2020 O O . ASP A 1 242 ? -0.026 10.187 21.595 1.00 75.94 242 ASP A O 1
ATOM 2024 N N . SER A 1 243 ? 1.810 8.967 21.190 1.00 80.81 243 SER A N 1
ATOM 2025 C CA . SER A 1 243 ? 1.559 8.795 19.752 1.00 80.81 243 SER A CA 1
ATOM 2026 C C . SER A 1 243 ? 0.221 8.104 19.465 1.00 80.81 243 SER A C 1
ATOM 2028 O O . SER A 1 243 ? -0.440 8.431 18.481 1.00 80.81 243 SER A O 1
ATOM 2030 N N . ASP A 1 244 ? -0.214 7.212 20.361 1.00 82.75 244 ASP A N 1
ATOM 2031 C CA . ASP A 1 244 ? -1.507 6.520 20.296 1.00 82.75 244 ASP A CA 1
ATOM 2032 C C . ASP A 1 244 ? -2.692 7.500 20.254 1.00 82.75 244 ASP A C 1
ATOM 2034 O O . ASP A 1 244 ? -3.729 7.211 19.656 1.00 82.75 244 ASP A O 1
ATOM 2038 N N . TYR A 1 245 ? -2.550 8.676 20.872 1.00 82.75 245 TYR A N 1
ATOM 2039 C CA . TYR A 1 245 ? -3.602 9.686 20.929 1.00 82.75 245 TYR A CA 1
ATOM 2040 C C . TYR A 1 245 ? -3.956 10.224 19.536 1.00 82.75 245 TYR A C 1
ATOM 2042 O O . TYR A 1 245 ? -5.136 10.354 19.203 1.00 82.75 245 TYR A O 1
ATOM 2050 N N . GLU A 1 246 ? -2.950 10.504 18.704 1.00 85.19 246 GLU A N 1
ATOM 2051 C CA . GLU A 1 246 ? -3.167 10.998 17.339 1.00 85.19 246 GLU A CA 1
ATOM 2052 C C . GLU A 1 246 ? -3.762 9.916 16.435 1.00 85.19 246 GLU A C 1
ATOM 2054 O O . GLU A 1 246 ? -4.657 10.206 15.641 1.00 85.19 246 GLU A O 1
ATOM 2059 N N . GLU A 1 247 ? -3.343 8.659 16.603 1.00 88.69 247 GLU A N 1
ATOM 2060 C CA . GLU A 1 247 ? -3.922 7.525 15.874 1.00 88.69 247 GLU A CA 1
ATOM 2061 C C . GLU A 1 247 ? -5.419 7.354 16.179 1.00 88.69 247 GLU A C 1
ATOM 2063 O O . GLU A 1 247 ? -6.232 7.131 15.280 1.00 88.69 247 GLU A O 1
ATOM 2068 N N . LEU A 1 248 ? -5.820 7.529 17.441 1.00 89.50 248 LEU A N 1
ATOM 2069 C CA . LEU A 1 248 ? -7.214 7.377 17.854 1.00 89.50 248 LEU A CA 1
ATOM 2070 C C . LEU A 1 248 ? -8.140 8.458 17.299 1.00 89.50 248 LEU A C 1
ATOM 2072 O O . LEU A 1 248 ? -9.302 8.165 17.016 1.00 89.50 248 LEU A O 1
ATOM 2076 N N . LYS A 1 249 ? -7.663 9.690 17.092 1.00 88.00 249 LYS A N 1
ATOM 2077 C CA . LYS A 1 249 ? -8.489 10.772 16.520 1.00 88.00 249 LYS A CA 1
ATOM 2078 C C . LYS A 1 249 ? -9.095 10.409 15.165 1.00 88.00 249 LYS A C 1
ATOM 2080 O O . LYS A 1 249 ? -10.166 10.911 14.838 1.00 88.00 249 LYS A O 1
ATOM 2085 N N . ILE A 1 250 ? -8.443 9.526 14.408 1.00 88.75 250 ILE A N 1
ATOM 2086 C CA . ILE A 1 250 ? -8.866 9.106 13.065 1.00 88.75 250 ILE A CA 1
ATOM 2087 C C . ILE A 1 250 ? -10.220 8.379 13.099 1.00 88.75 250 ILE A C 1
ATOM 2089 O O . ILE A 1 250 ? -10.996 8.483 12.152 1.00 88.75 250 ILE A O 1
ATOM 2093 N N . ILE A 1 251 ? -10.530 7.672 14.191 1.00 91.44 251 ILE A N 1
ATOM 2094 C CA . ILE A 1 251 ? -11.732 6.827 14.297 1.00 91.44 251 ILE A CA 1
ATOM 2095 C C . ILE A 1 251 ? -12.882 7.479 15.072 1.00 91.44 251 ILE A C 1
ATOM 2097 O O . ILE A 1 251 ? -13.976 6.912 15.146 1.00 91.44 251 ILE A O 1
ATOM 2101 N N . PHE A 1 252 ? -12.661 8.647 15.677 1.00 89.62 252 PHE A N 1
ATOM 2102 C CA . PHE A 1 252 ? -13.703 9.371 16.400 1.00 89.62 252 PHE A CA 1
ATOM 2103 C C . PHE A 1 252 ? -14.355 10.431 15.504 1.00 89.62 252 PHE A C 1
ATOM 2105 O O . PHE A 1 252 ? -13.667 11.114 14.745 1.00 89.62 252 PHE A O 1
ATOM 2112 N N . PRO A 1 253 ? -15.685 10.606 15.583 1.00 84.12 253 PRO A N 1
ATOM 2113 C CA . PRO A 1 253 ? -16.371 11.625 14.800 1.00 84.12 253 PRO A CA 1
ATOM 2114 C C . PRO A 1 253 ? -15.868 13.028 15.171 1.00 84.12 253 PRO A C 1
ATOM 2116 O O . PRO A 1 253 ? -15.881 13.427 16.337 1.00 84.12 253 PRO A O 1
ATOM 2119 N N . ILE A 1 254 ? -15.452 13.798 14.162 1.00 78.31 254 ILE A N 1
ATOM 2120 C CA . ILE A 1 254 ? -15.001 15.182 14.331 1.00 78.31 254 ILE A CA 1
ATOM 2121 C C . ILE A 1 254 ? -16.217 16.113 14.217 1.00 78.31 254 ILE A C 1
ATOM 2123 O O . ILE A 1 254 ? -16.869 16.187 13.174 1.00 78.31 254 ILE A O 1
ATOM 2127 N N . GLY A 1 255 ? -16.511 16.848 15.293 1.00 68.88 255 GLY A N 1
ATOM 2128 C CA . GLY A 1 255 ? -17.526 17.907 15.324 1.00 68.88 255 GLY A CA 1
ATOM 2129 C C . GLY A 1 255 ? -18.818 17.553 16.070 1.00 68.88 255 GLY A C 1
ATOM 2130 O O . GLY A 1 255 ? -19.245 16.405 16.137 1.00 68.88 255 GLY A O 1
ATOM 2131 N N . LYS A 1 256 ? -19.480 18.580 16.623 1.00 63.53 256 LYS A N 1
ATOM 2132 C CA . LYS A 1 256 ? -20.669 18.451 17.494 1.00 63.53 256 LYS A CA 1
ATOM 2133 C C . LYS A 1 256 ? -21.927 17.884 16.812 1.00 63.53 256 LYS A C 1
ATOM 2135 O O . LYS A 1 256 ? -22.893 17.603 17.511 1.00 63.53 256 LYS A O 1
ATOM 2140 N N . TYR A 1 257 ? -21.931 17.729 15.487 1.00 57.97 257 TYR A N 1
ATOM 2141 C CA . TYR A 1 257 ? -23.135 17.404 14.706 1.00 57.97 257 TYR A CA 1
ATOM 2142 C C . TYR A 1 257 ? -23.007 16.153 13.826 1.00 57.97 257 TYR A C 1
ATOM 2144 O O . TYR A 1 257 ? -23.929 15.850 13.075 1.00 57.97 257 TYR A O 1
ATOM 2152 N N . ASN A 1 258 ? -21.902 15.405 13.916 1.00 61.78 258 ASN A N 1
ATOM 2153 C CA . ASN A 1 258 ? -21.626 14.288 13.008 1.00 61.78 258 ASN A CA 1
ATOM 2154 C C . ASN A 1 258 ? -21.934 12.912 13.632 1.00 61.78 258 ASN A C 1
ATOM 2156 O O . ASN A 1 258 ? -21.135 11.987 13.556 1.00 61.78 258 ASN A O 1
ATOM 2160 N N . PHE A 1 259 ? -23.102 12.780 14.270 1.00 73.00 259 PHE A N 1
ATOM 2161 C CA . PHE A 1 259 ? -23.581 11.516 14.859 1.00 73.00 259 PHE A CA 1
ATOM 2162 C C . PHE A 1 259 ? -24.403 10.663 13.883 1.00 73.00 259 PHE A C 1
ATOM 2164 O O . PHE A 1 259 ? -25.030 9.686 14.289 1.00 73.00 259 PHE A O 1
ATOM 2171 N N . LYS A 1 260 ? -24.453 11.035 12.598 1.00 85.00 260 LYS A N 1
ATOM 2172 C CA . LYS A 1 260 ? -25.151 10.236 11.592 1.00 85.00 260 LYS A CA 1
ATOM 2173 C C . LYS A 1 260 ? -24.345 8.965 11.336 1.00 85.00 260 LYS A C 1
ATOM 2175 O O . LYS A 1 260 ? -23.318 9.022 10.672 1.00 85.00 260 LYS A O 1
ATOM 2180 N N . VAL A 1 261 ? -24.840 7.846 11.857 1.00 89.62 261 VAL A N 1
ATOM 2181 C CA . VAL A 1 261 ? -24.229 6.529 11.673 1.00 89.62 261 VAL A CA 1
ATOM 2182 C C . VAL A 1 261 ? -24.653 5.953 10.324 1.00 89.62 261 VAL A C 1
ATOM 2184 O O . VAL A 1 261 ? -25.845 5.752 10.087 1.00 89.62 261 VAL A O 1
ATOM 2187 N N . ASP A 1 262 ? -23.688 5.678 9.447 1.00 91.75 262 ASP A N 1
ATOM 2188 C CA . ASP A 1 262 ? -23.927 5.013 8.160 1.00 91.75 262 ASP A CA 1
ATOM 2189 C C . ASP A 1 262 ? -23.054 3.765 8.015 1.00 91.75 262 ASP A C 1
ATOM 2191 O O . ASP A 1 262 ? -21.881 3.849 7.660 1.00 91.75 262 ASP A O 1
ATOM 2195 N N . ILE A 1 263 ? -23.638 2.595 8.278 1.00 92.94 263 ILE A N 1
ATOM 2196 C CA . ILE A 1 263 ? -22.943 1.303 8.184 1.00 92.94 263 ILE A CA 1
ATOM 2197 C C . ILE A 1 263 ? -22.730 0.828 6.738 1.00 92.94 263 ILE A C 1
ATOM 2199 O O . ILE A 1 263 ? -22.043 -0.168 6.536 1.00 92.94 263 ILE A O 1
ATOM 2203 N N . ASN A 1 264 ? -23.308 1.506 5.737 1.00 93.75 264 ASN A N 1
ATOM 2204 C CA . ASN A 1 264 ? -23.156 1.127 4.328 1.00 93.75 264 ASN A CA 1
ATOM 2205 C C . ASN A 1 264 ? -21.932 1.771 3.667 1.00 93.75 264 ASN A C 1
ATOM 2207 O O . ASN A 1 264 ? -21.580 1.402 2.545 1.00 93.75 264 ASN A O 1
ATOM 2211 N N . LYS A 1 265 ? -21.282 2.741 4.325 1.00 94.50 265 LYS A N 1
ATOM 2212 C CA . LYS A 1 265 ? -20.023 3.300 3.822 1.00 94.50 265 LYS A CA 1
ATOM 2213 C C . LYS A 1 265 ? -18.895 2.263 3.938 1.00 94.50 265 LYS A C 1
ATOM 2215 O O . LYS A 1 265 ? -18.993 1.352 4.764 1.00 94.50 265 LYS A O 1
ATOM 2220 N N . PRO A 1 266 ? -17.806 2.407 3.162 1.00 94.12 266 PRO A N 1
ATOM 2221 C CA . PRO A 1 266 ? -16.673 1.496 3.252 1.00 94.12 266 PRO A CA 1
ATOM 2222 C C . PRO A 1 266 ? -16.110 1.408 4.678 1.00 94.12 266 PRO A C 1
ATOM 2224 O O . PRO A 1 266 ? -15.998 2.421 5.369 1.00 94.12 266 PRO A O 1
ATOM 2227 N N . TRP A 1 267 ? -15.733 0.204 5.116 1.00 95.06 267 TRP A N 1
ATOM 2228 C CA . TRP A 1 267 ? -15.301 -0.077 6.495 1.00 95.06 267 TRP A CA 1
ATOM 2229 C C . TRP A 1 267 ? -14.092 0.759 6.944 1.00 95.06 267 TRP A C 1
ATOM 2231 O O . TRP A 1 267 ? -13.997 1.137 8.109 1.00 95.06 267 TRP A O 1
ATOM 2241 N N . TYR A 1 268 ? -13.192 1.116 6.025 1.00 92.31 268 TYR A N 1
ATOM 2242 C CA . TYR A 1 268 ? -12.028 1.964 6.307 1.00 92.31 268 TYR A CA 1
ATOM 2243 C C . TYR A 1 268 ? -12.403 3.440 6.532 1.00 92.31 268 TYR A C 1
ATOM 2245 O O . TYR A 1 268 ? -11.560 4.252 6.900 1.00 92.31 268 TYR A O 1
ATOM 2253 N N . GLN A 1 269 ? -13.675 3.797 6.327 1.00 93.31 269 GLN A N 1
ATOM 2254 C CA . GLN A 1 269 ? -14.254 5.107 6.636 1.00 93.31 269 GLN A CA 1
ATOM 2255 C C . GLN A 1 269 ? -15.174 5.064 7.865 1.00 93.31 269 GLN A C 1
ATOM 2257 O O . GLN A 1 269 ? -15.820 6.066 8.194 1.00 93.31 269 GLN A O 1
ATOM 2262 N N . TRP A 1 270 ? -15.308 3.909 8.522 1.00 94.50 270 TRP A N 1
ATOM 2263 C CA . TRP A 1 270 ? -16.094 3.784 9.744 1.00 94.50 270 TRP A CA 1
ATOM 2264 C C . TRP A 1 270 ? -15.455 4.563 10.887 1.00 94.50 270 TRP A C 1
ATOM 2266 O O . TRP A 1 270 ? -14.249 4.509 11.106 1.00 94.50 270 TRP A O 1
ATOM 2276 N N . SER A 1 271 ? -16.298 5.268 11.635 1.00 94.44 271 SER A N 1
ATOM 2277 C CA . SER A 1 271 ? -15.971 5.681 12.990 1.00 94.44 271 SER A CA 1
ATOM 2278 C C . SER A 1 271 ? -16.283 4.540 13.953 1.00 94.44 271 SER A C 1
ATOM 2280 O O . SER A 1 271 ? -16.951 3.555 13.614 1.00 94.44 271 SER A O 1
ATOM 2282 N N . ILE A 1 272 ? -15.896 4.725 15.209 1.00 95.38 272 ILE A N 1
ATOM 2283 C CA . ILE A 1 272 ? -16.267 3.809 16.284 1.00 95.38 272 ILE A CA 1
ATOM 2284 C C . ILE A 1 272 ? -17.784 3.630 16.435 1.00 95.38 272 ILE A C 1
ATOM 2286 O O . ILE A 1 272 ? -18.225 2.564 16.856 1.00 95.38 272 ILE A O 1
ATOM 2290 N N . LEU A 1 273 ? -18.594 4.629 16.064 1.00 95.12 273 LEU A N 1
ATOM 2291 C CA . LEU A 1 273 ? -20.053 4.531 16.149 1.00 95.12 273 LEU A CA 1
ATOM 2292 C C . LEU A 1 273 ? -20.627 3.609 15.070 1.00 95.12 273 LEU A C 1
ATOM 2294 O O . LEU A 1 273 ? -21.499 2.801 15.379 1.00 95.12 273 LEU A O 1
ATOM 2298 N N . GLU A 1 274 ? -20.118 3.672 13.834 1.00 96.31 274 GLU A N 1
ATOM 2299 C CA . GLU A 1 274 ? -20.506 2.711 12.793 1.00 96.31 274 GLU A CA 1
ATOM 2300 C C . GLU A 1 274 ? -20.107 1.295 13.164 1.00 96.31 274 GLU A C 1
ATOM 2302 O O . GLU A 1 274 ? -20.925 0.384 13.049 1.00 96.31 274 GLU A O 1
ATOM 2307 N N . PHE A 1 275 ? -18.887 1.121 13.670 1.00 97.00 275 PHE A N 1
ATOM 2308 C CA . PHE A 1 275 ? -18.419 -0.176 14.133 1.00 97.00 275 PHE A CA 1
ATOM 2309 C C . PHE A 1 275 ? -19.317 -0.753 15.237 1.00 97.00 275 PHE A C 1
ATOM 2311 O O . PHE A 1 275 ? -19.712 -1.919 15.172 1.00 97.00 275 PHE A O 1
ATOM 2318 N N . ILE A 1 276 ? -19.690 0.059 16.231 1.00 96.19 276 ILE A N 1
ATOM 2319 C CA . ILE A 1 276 ? -20.579 -0.378 17.314 1.00 96.19 276 ILE A CA 1
ATOM 2320 C C . ILE A 1 276 ? -21.962 -0.709 16.784 1.00 96.19 276 ILE A C 1
ATOM 2322 O O . ILE A 1 276 ? -22.478 -1.767 17.125 1.00 96.19 276 ILE A O 1
ATOM 2326 N N . GLN A 1 277 ? -22.554 0.146 15.946 1.00 96.12 277 GLN A N 1
ATOM 2327 C CA . GLN A 1 277 ? -23.879 -0.114 15.386 1.00 96.12 277 GLN A CA 1
ATOM 2328 C C . GLN A 1 277 ? -23.883 -1.407 14.574 1.00 96.12 277 GLN A C 1
ATOM 2330 O O . GLN A 1 277 ? -24.802 -2.213 14.699 1.00 9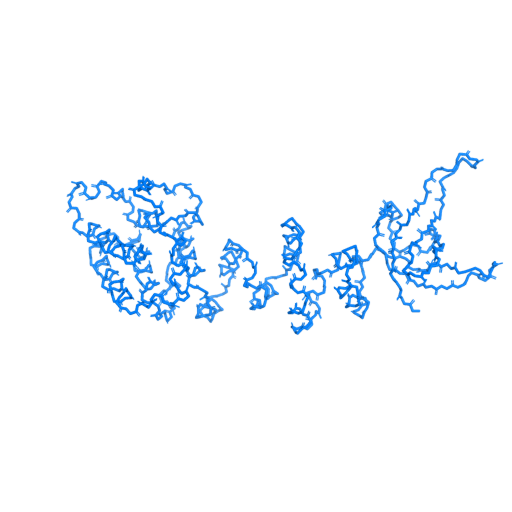6.12 277 GLN A O 1
ATOM 2335 N N . TYR A 1 278 ? -22.828 -1.627 13.789 1.00 96.31 278 TYR A N 1
ATOM 2336 C CA . TYR A 1 278 ? -22.653 -2.853 13.030 1.00 96.31 278 TYR A CA 1
ATOM 2337 C C . TYR A 1 278 ? -22.614 -4.083 13.954 1.00 96.31 278 TYR A C 1
ATOM 2339 O O . TYR A 1 278 ? -23.369 -5.033 13.749 1.00 96.31 278 TYR A O 1
ATOM 2347 N N . CYS A 1 279 ? -21.808 -4.049 15.023 1.00 95.94 279 CYS A N 1
ATOM 2348 C CA . CYS A 1 279 ? -21.707 -5.155 15.985 1.00 95.94 279 CYS A CA 1
ATOM 2349 C C . CYS A 1 279 ? -22.973 -5.347 16.837 1.00 95.94 279 CYS A C 1
ATOM 2351 O O . CYS A 1 279 ? -23.264 -6.456 17.279 1.00 95.94 279 CYS A O 1
ATOM 2353 N N . ASN A 1 280 ? -23.715 -4.272 17.093 1.00 93.94 280 ASN A N 1
ATOM 2354 C CA . ASN A 1 280 ? -24.946 -4.273 17.880 1.00 93.94 280 ASN A CA 1
ATOM 2355 C C . ASN A 1 280 ? -26.129 -4.879 17.107 1.00 93.94 280 ASN A C 1
ATOM 2357 O O . ASN A 1 280 ? -27.103 -5.298 17.719 1.00 93.94 280 ASN A O 1
ATOM 2361 N N . CYS A 1 281 ? -26.062 -4.922 15.771 1.00 92.50 281 CYS A N 1
ATOM 2362 C CA . CYS A 1 281 ? -27.128 -5.377 14.864 1.00 92.50 281 CYS A CA 1
ATOM 2363 C C . CYS A 1 281 ? -28.451 -4.582 14.936 1.00 92.50 281 CYS A C 1
ATOM 2365 O O . CYS A 1 281 ? -29.327 -4.782 14.095 1.00 92.50 281 CYS A O 1
ATOM 2367 N N . THR A 1 282 ? -28.594 -3.661 15.887 1.00 91.88 282 THR A N 1
ATOM 2368 C CA . THR A 1 282 ? -29.695 -2.703 16.028 1.00 91.88 282 THR A CA 1
ATOM 2369 C C . THR A 1 282 ? -29.170 -1.270 15.966 1.00 91.88 282 THR A C 1
ATOM 2371 O O . THR A 1 282 ? -28.005 -0.990 16.270 1.00 91.88 282 THR A O 1
ATOM 2374 N N . SER A 1 283 ? -30.040 -0.343 15.558 1.00 94.12 283 SER A N 1
ATOM 2375 C CA . SER A 1 283 ? -29.732 1.089 15.544 1.00 94.12 283 SER A CA 1
ATOM 2376 C C . SER A 1 283 ? -29.377 1.567 16.952 1.00 94.12 283 SER A C 1
ATOM 2378 O O . SER A 1 283 ? -30.144 1.357 17.892 1.00 94.12 283 SER A O 1
ATOM 2380 N N . ILE A 1 284 ? -28.229 2.242 17.096 1.00 92.81 284 ILE A N 1
ATOM 2381 C CA . ILE A 1 284 ? -27.805 2.809 18.387 1.00 92.81 284 ILE A CA 1
ATOM 2382 C C . ILE A 1 284 ? -28.863 3.795 18.897 1.00 92.81 284 ILE A C 1
ATOM 2384 O O . ILE A 1 284 ? -29.163 3.806 20.088 1.00 92.81 284 ILE A O 1
ATOM 2388 N N . LEU A 1 285 ? -29.449 4.594 17.999 1.00 91.50 285 LEU A N 1
ATOM 2389 C CA . LEU A 1 285 ? -30.488 5.564 18.348 1.00 91.50 285 LEU A CA 1
ATOM 2390 C C . LEU A 1 285 ? -31.753 4.869 18.861 1.00 91.50 285 LEU A C 1
ATOM 2392 O O . LEU A 1 285 ? -32.271 5.254 19.902 1.00 91.50 285 LEU A O 1
ATOM 2396 N N . GLU A 1 286 ? -32.199 3.802 18.192 1.00 92.88 286 GLU A N 1
ATOM 2397 C CA . GLU A 1 286 ? -33.378 3.049 18.640 1.00 92.88 286 GLU A CA 1
ATOM 2398 C C . GLU A 1 286 ? -33.154 2.393 20.005 1.00 92.88 286 GLU A C 1
ATOM 2400 O O . GLU A 1 286 ? -34.049 2.400 20.849 1.00 92.88 286 GLU A O 1
ATOM 2405 N N . ASP A 1 287 ? -31.966 1.836 20.242 1.00 93.12 287 ASP A N 1
ATOM 2406 C CA . ASP A 1 287 ? -31.630 1.227 21.528 1.00 93.12 287 ASP A CA 1
ATOM 2407 C C . ASP A 1 287 ? -31.544 2.273 22.646 1.00 93.12 287 ASP A C 1
ATOM 2409 O O . ASP A 1 287 ? -31.997 2.022 23.764 1.00 93.12 287 ASP A O 1
ATOM 2413 N N . MET A 1 288 ? -31.027 3.469 22.351 1.00 92.44 288 MET A N 1
ATOM 2414 C CA . MET A 1 288 ? -31.041 4.589 23.293 1.00 92.44 288 MET A CA 1
ATOM 2415 C C . MET A 1 288 ? -32.469 5.049 23.612 1.00 92.44 288 MET A C 1
ATOM 2417 O O . MET A 1 288 ? -32.790 5.213 24.789 1.00 92.44 288 MET A O 1
ATOM 2421 N N . ASP A 1 289 ? -33.336 5.182 22.605 1.00 93.62 289 ASP A N 1
ATOM 2422 C CA . ASP A 1 289 ? -34.741 5.579 22.778 1.00 93.62 289 ASP A CA 1
ATOM 2423 C C . ASP A 1 289 ? -35.542 4.539 23.578 1.00 93.62 289 ASP A C 1
ATOM 2425 O O . ASP A 1 289 ? -36.415 4.884 24.376 1.00 93.62 289 ASP A O 1
ATOM 2429 N N . ARG A 1 290 ? -35.207 3.252 23.425 1.00 94.81 290 ARG A N 1
ATOM 2430 C CA . ARG A 1 290 ? -35.774 2.146 24.217 1.00 94.81 290 ARG A CA 1
ATOM 2431 C C . ARG A 1 290 ? -35.201 2.046 25.631 1.00 94.81 290 ARG A C 1
ATOM 2433 O O . ARG A 1 290 ? -35.680 1.232 26.421 1.00 94.81 290 ARG A O 1
ATOM 2440 N N . GLY A 1 291 ? -34.187 2.840 25.968 1.00 94.56 291 GLY A N 1
ATOM 2441 C CA . GLY A 1 291 ? -33.549 2.799 27.278 1.00 94.56 291 GLY A CA 1
ATOM 2442 C C . GLY A 1 291 ? -32.639 1.584 27.491 1.00 94.56 291 GLY A C 1
ATOM 2443 O O . GLY A 1 291 ? -32.500 1.129 28.631 1.00 94.56 291 GLY A O 1
ATOM 2444 N N . ASP A 1 292 ? -32.016 1.044 26.436 1.00 94.94 292 ASP A N 1
ATOM 2445 C CA . ASP A 1 292 ? -31.022 -0.029 26.556 1.00 94.94 292 ASP A CA 1
ATOM 2446 C C . ASP A 1 292 ? -29.806 0.478 27.347 1.00 94.94 292 ASP A C 1
ATOM 2448 O O . ASP A 1 292 ? -28.916 1.174 26.846 1.00 94.94 292 ASP A O 1
ATOM 2452 N N . LYS A 1 293 ? -29.766 0.103 28.628 1.00 95.38 293 LYS A N 1
ATOM 2453 C CA . LYS A 1 293 ? -28.729 0.527 29.572 1.00 95.38 293 LYS A CA 1
ATOM 2454 C C . LYS A 1 293 ? -27.322 0.154 29.108 1.00 95.38 293 LYS A C 1
ATOM 2456 O O . LYS A 1 293 ? -26.383 0.879 29.429 1.00 95.38 293 LYS A O 1
ATOM 2461 N N . ALA A 1 294 ? -27.157 -0.958 28.390 1.00 93.12 294 ALA A N 1
ATOM 2462 C CA . ALA A 1 294 ? -25.845 -1.415 27.951 1.00 93.12 294 ALA A CA 1
ATOM 2463 C C . ALA A 1 294 ? -25.295 -0.525 26.834 1.00 93.12 294 ALA A C 1
ATOM 2465 O O . ALA A 1 294 ? -24.149 -0.080 26.918 1.00 93.12 294 ALA A O 1
ATOM 2466 N N . VAL A 1 295 ? -26.127 -0.221 25.835 1.00 93.50 295 VAL A N 1
ATOM 2467 C CA . VAL A 1 295 ? -25.770 0.685 24.735 1.00 93.50 295 VAL A CA 1
ATOM 2468 C C . VAL A 1 295 ? -25.540 2.098 25.269 1.00 93.50 295 VAL A C 1
ATOM 2470 O O . VAL A 1 295 ? -24.497 2.691 24.998 1.00 93.50 295 VAL A O 1
ATOM 2473 N N . ILE A 1 296 ? -26.441 2.612 26.115 1.00 94.62 296 ILE A N 1
ATOM 2474 C CA . ILE A 1 296 ? -26.310 3.946 26.726 1.00 94.62 296 ILE A CA 1
ATOM 2475 C C . ILE A 1 296 ? -24.995 4.074 27.502 1.00 94.62 296 ILE A C 1
ATOM 2477 O O . ILE A 1 296 ? -24.291 5.078 27.373 1.00 94.62 296 ILE A O 1
ATOM 2481 N N . MET A 1 297 ? -24.634 3.062 28.292 1.00 94.81 297 MET A N 1
ATOM 2482 C CA . MET A 1 297 ? -23.382 3.047 29.046 1.00 94.81 297 MET A CA 1
ATOM 2483 C C . MET A 1 297 ? -22.158 3.040 28.120 1.00 94.81 297 MET A C 1
ATOM 2485 O O . MET A 1 297 ? -21.218 3.793 28.374 1.00 94.81 297 MET A O 1
ATOM 2489 N N . LEU A 1 298 ? -22.168 2.245 27.044 1.00 95.31 298 LEU A N 1
ATOM 2490 C CA . LEU A 1 298 ? -21.076 2.204 2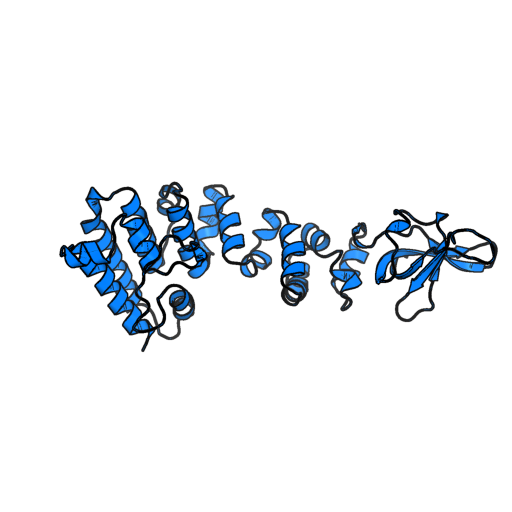6.066 1.00 95.31 298 LEU A CA 1
ATOM 2491 C C . LEU A 1 298 ? -20.890 3.551 25.363 1.00 95.31 298 LEU A C 1
ATOM 2493 O O . LEU A 1 298 ? -19.785 4.092 25.340 1.00 95.31 298 LEU A O 1
ATOM 2497 N N . ILE A 1 299 ? -21.978 4.141 24.868 1.00 94.31 299 ILE A N 1
ATOM 2498 C CA . ILE A 1 299 ? -21.953 5.461 24.230 1.00 94.31 299 ILE A CA 1
ATOM 2499 C C . ILE A 1 299 ? -21.516 6.550 25.218 1.00 94.31 299 ILE A C 1
ATOM 2501 O O . ILE A 1 299 ? -20.752 7.446 24.862 1.00 94.31 299 ILE A O 1
ATOM 2505 N N . THR A 1 300 ? -21.922 6.464 26.486 1.00 93.06 300 THR A N 1
ATOM 2506 C CA . THR A 1 300 ? -21.485 7.402 27.533 1.00 93.06 300 THR A CA 1
ATOM 2507 C C . THR A 1 300 ? -19.990 7.274 27.836 1.00 93.06 300 THR A C 1
ATOM 2509 O O . THR A 1 300 ? -19.310 8.292 28.015 1.00 93.06 300 THR A O 1
ATOM 2512 N N . ALA A 1 301 ? -19.461 6.047 27.865 1.00 93.75 301 ALA A N 1
ATOM 2513 C CA . ALA A 1 301 ? -18.035 5.785 28.036 1.00 93.75 301 ALA A CA 1
ATOM 2514 C C . ALA A 1 301 ? -17.224 6.371 26.874 1.00 93.75 301 ALA A C 1
ATOM 2516 O O . ALA A 1 301 ? -16.262 7.099 27.109 1.00 93.75 301 ALA A O 1
ATOM 2517 N N . LEU A 1 302 ? -17.673 6.157 25.636 1.00 92.31 302 LEU A N 1
ATOM 2518 C CA . LEU A 1 302 ? -17.048 6.715 24.434 1.00 92.31 302 LEU A CA 1
ATOM 2519 C C . LEU A 1 302 ? -17.112 8.233 24.392 1.00 92.31 302 LEU A C 1
ATOM 2521 O O . LEU A 1 302 ? -16.107 8.876 24.126 1.00 92.31 302 LEU A O 1
ATOM 2525 N N . ASN A 1 303 ? -18.255 8.829 24.722 1.00 90.00 303 ASN A N 1
ATOM 2526 C CA . ASN A 1 303 ? -18.377 10.282 24.789 1.00 90.00 303 ASN A CA 1
ATOM 2527 C C . ASN A 1 303 ? -17.455 10.879 25.858 1.00 90.00 303 ASN A C 1
ATOM 2529 O O . ASN A 1 303 ? -16.865 11.938 25.649 1.00 90.00 303 ASN A O 1
ATOM 2533 N N . SER A 1 304 ? -17.309 10.209 27.004 1.00 89.50 304 SER A N 1
ATOM 2534 C CA . SER A 1 304 ? -16.347 10.609 28.039 1.00 89.50 304 SER A CA 1
ATOM 2535 C C . SER A 1 304 ? -14.904 10.496 27.543 1.00 89.50 304 SER A C 1
ATOM 2537 O O . SER A 1 304 ? -14.104 11.396 27.794 1.00 89.50 304 SER A O 1
ATOM 2539 N N . PHE A 1 305 ? -14.594 9.430 26.803 1.00 89.19 305 PHE A N 1
ATOM 2540 C CA . PHE A 1 305 ? -13.299 9.222 26.161 1.00 89.19 305 PHE A CA 1
ATOM 2541 C C . PHE A 1 305 ? -12.992 10.330 25.144 1.00 89.19 305 PHE A C 1
ATOM 2543 O O . PHE A 1 305 ? -11.992 11.026 25.270 1.00 89.19 305 PHE A O 1
ATOM 2550 N N . MET A 1 306 ? -13.910 10.579 24.208 1.00 86.88 306 MET A N 1
ATOM 2551 C CA . MET A 1 306 ? -13.818 11.628 23.188 1.00 86.88 306 MET A CA 1
ATOM 2552 C C . MET A 1 306 ? -13.633 13.020 23.790 1.00 86.88 306 MET A C 1
ATOM 2554 O O . MET A 1 306 ? -12.826 13.794 23.292 1.00 86.88 306 MET A O 1
ATOM 2558 N N . LYS A 1 307 ? -14.345 13.346 24.879 1.00 86.62 307 LYS A N 1
ATOM 2559 C CA . LYS A 1 307 ? -14.184 14.639 25.561 1.00 86.62 307 LYS A CA 1
ATOM 2560 C C . LYS A 1 307 ? -12.753 14.848 26.046 1.00 86.62 307 LYS A C 1
ATOM 2562 O O . LYS A 1 307 ? -12.224 15.940 25.872 1.00 86.62 307 LYS A O 1
ATOM 2567 N N . ARG A 1 308 ? -12.119 13.807 26.596 1.00 83.38 308 ARG A N 1
ATOM 2568 C CA . ARG A 1 308 ? -10.702 13.844 26.996 1.00 83.38 308 ARG A CA 1
ATOM 2569 C C . ARG A 1 308 ? -9.755 13.943 25.797 1.00 83.38 308 ARG A C 1
ATOM 2571 O O . ARG A 1 308 ? -8.699 14.540 25.928 1.00 83.38 308 ARG A O 1
ATOM 2578 N N . LEU A 1 309 ? -10.143 13.406 24.638 1.00 78.19 309 LEU A N 1
ATOM 2579 C CA . LEU A 1 309 ? -9.399 13.561 23.380 1.00 78.19 309 LEU A CA 1
ATOM 2580 C C . LEU A 1 309 ? -9.581 14.931 22.697 1.00 78.19 309 LEU A C 1
ATOM 2582 O O . LEU A 1 309 ? -8.919 15.217 21.706 1.00 78.19 309 LEU A O 1
ATOM 2586 N N . SER A 1 310 ? -10.519 15.758 23.157 1.00 72.94 310 SER A N 1
ATOM 2587 C CA . SER A 1 310 ? -10.817 17.069 22.556 1.00 72.94 310 SER A CA 1
ATOM 2588 C C . SER A 1 310 ? -10.361 18.263 23.403 1.00 72.94 310 SER A C 1
ATOM 2590 O O . SER A 1 310 ? -10.598 19.404 23.008 1.00 72.94 310 SER A O 1
ATOM 2592 N N . LEU A 1 311 ? -9.763 17.992 24.567 1.00 56.59 311 LEU A N 1
ATOM 2593 C CA . LEU A 1 311 ? -9.208 18.955 25.523 1.00 56.59 311 LEU A CA 1
ATOM 2594 C C . LEU A 1 311 ? -7.681 18.876 25.503 1.00 56.59 311 LEU A C 1
ATOM 2596 O O . LEU A 1 311 ? -7.061 19.954 25.608 1.00 56.59 311 LEU A O 1
#

pLDDT: mean 92.44, std 6.59, range [56.59, 98.75]

InterPro domains:
  IPR012340 Nucleic acid-binding, OB-fold [G3DSA:2.40.50.140] (3-78)
  IPR012340 Nucleic acid-binding, OB-fold [SSF50249] (2-76)

Organism: NCBI:txid1262449